Protein AF-A0A7S1RGR3-F1 (afdb_monomer)

Structure (mmCIF, N/CA/C/O backbone):
data_AF-A0A7S1RGR3-F1
#
_entry.id   AF-A0A7S1RGR3-F1
#
loop_
_atom_site.group_PDB
_atom_site.id
_atom_site.type_symbol
_atom_site.label_atom_id
_atom_site.label_alt_id
_atom_site.label_comp_id
_atom_site.label_asym_id
_atom_site.label_entity_id
_atom_site.label_seq_id
_atom_site.pdbx_PDB_ins_code
_atom_site.Cartn_x
_atom_site.Cartn_y
_atom_site.Cartn_z
_atom_site.occupancy
_atom_site.B_iso_or_equiv
_atom_site.auth_seq_id
_atom_site.auth_comp_id
_atom_site.auth_asym_id
_atom_site.auth_atom_id
_atom_site.pdbx_PDB_model_num
ATOM 1 N N . ARG A 1 1 ? 25.364 -1.953 -8.070 1.00 75.69 1 ARG A N 1
ATOM 2 C CA . ARG A 1 1 ? 24.003 -1.558 -7.643 1.00 75.69 1 ARG A CA 1
ATOM 3 C C . ARG A 1 1 ? 23.744 -0.202 -8.269 1.00 75.69 1 ARG A C 1
ATOM 5 O O . ARG A 1 1 ? 24.647 0.621 -8.167 1.00 75.69 1 ARG A O 1
ATOM 12 N N . GLY A 1 2 ? 22.621 -0.020 -8.962 1.00 86.88 2 GLY A N 1
ATOM 13 C CA . GLY A 1 2 ? 22.191 1.317 -9.376 1.00 86.88 2 GLY A CA 1
ATOM 14 C C . GLY A 1 2 ? 21.716 2.124 -8.169 1.00 86.88 2 GLY A C 1
ATOM 15 O O . GLY A 1 2 ? 21.500 1.557 -7.091 1.00 86.88 2 GLY A O 1
ATOM 16 N N . LYS A 1 3 ? 21.587 3.430 -8.355 1.00 91.12 3 LYS A N 1
ATOM 17 C CA . LYS A 1 3 ? 20.923 4.369 -7.451 1.00 91.12 3 LYS A CA 1
ATOM 18 C C . LYS A 1 3 ? 19.632 4.865 -8.100 1.00 91.12 3 LYS A C 1
ATOM 20 O O . LYS A 1 3 ? 19.479 4.791 -9.317 1.00 91.12 3 LYS A O 1
ATOM 25 N N . VAL A 1 4 ? 18.720 5.397 -7.291 1.00 87.94 4 VAL A N 1
ATOM 26 C CA . VAL A 1 4 ? 17.565 6.131 -7.822 1.00 87.94 4 VAL A CA 1
ATOM 27 C C . VAL A 1 4 ? 18.079 7.340 -8.614 1.00 87.94 4 VAL A C 1
ATOM 29 O O . VAL A 1 4 ? 19.050 7.970 -8.196 1.00 87.94 4 VAL A O 1
ATOM 32 N N . GLY A 1 5 ? 17.493 7.590 -9.787 1.00 90.00 5 GLY A N 1
ATOM 33 C CA . GLY A 1 5 ? 17.980 8.574 -10.763 1.00 90.00 5 GLY A CA 1
ATOM 34 C C . GLY A 1 5 ? 18.955 8.036 -11.819 1.00 90.00 5 GLY A C 1
ATOM 35 O O . GLY A 1 5 ? 19.162 8.700 -12.832 1.00 90.00 5 GLY A O 1
ATOM 36 N N . ASP A 1 6 ? 19.526 6.832 -11.660 1.00 95.62 6 ASP A N 1
ATOM 37 C CA . ASP A 1 6 ? 20.473 6.280 -12.642 1.00 95.62 6 ASP A CA 1
ATOM 38 C C . ASP A 1 6 ? 19.788 5.861 -13.956 1.00 95.62 6 ASP A C 1
ATOM 40 O O . ASP A 1 6 ? 19.133 4.819 -14.056 1.00 95.62 6 ASP A O 1
ATOM 44 N N . ILE A 1 7 ? 20.052 6.612 -15.022 1.00 92.62 7 ILE A N 1
ATOM 45 C CA . ILE A 1 7 ? 19.642 6.278 -16.385 1.00 92.62 7 ILE A CA 1
ATOM 46 C C . ILE A 1 7 ? 20.611 5.241 -16.953 1.00 92.62 7 ILE A C 1
ATOM 48 O O . ILE A 1 7 ? 21.788 5.514 -17.217 1.00 92.62 7 ILE A O 1
ATOM 52 N N . CYS A 1 8 ? 20.094 4.038 -17.191 1.00 96.25 8 CYS A N 1
ATOM 53 C CA . CYS A 1 8 ? 20.831 2.928 -17.782 1.00 96.25 8 CYS A CA 1
ATOM 54 C C . CYS A 1 8 ? 20.373 2.654 -19.218 1.00 96.25 8 CYS A C 1
ATOM 56 O O . CYS A 1 8 ? 19.183 2.588 -19.514 1.00 96.25 8 CYS A O 1
ATOM 58 N N . ARG A 1 9 ? 21.329 2.420 -20.119 1.00 96.44 9 ARG A N 1
ATOM 59 C CA . ARG A 1 9 ? 21.058 1.886 -21.456 1.00 96.44 9 ARG A CA 1
ATOM 60 C C . ARG A 1 9 ? 21.059 0.368 -21.376 1.00 96.44 9 ARG A C 1
ATOM 62 O O . ARG A 1 9 ? 22.088 -0.217 -21.043 1.00 96.44 9 ARG A O 1
ATOM 69 N N . ILE A 1 10 ? 19.940 -0.251 -21.736 1.00 96.69 10 ILE A N 1
ATOM 70 C CA . ILE A 1 10 ? 19.829 -1.700 -21.916 1.00 96.69 10 ILE A CA 1
ATOM 71 C C . ILE A 1 10 ? 20.078 -2.019 -23.395 1.00 96.69 10 ILE A C 1
ATOM 73 O O . ILE A 1 10 ? 19.529 -1.369 -24.286 1.00 96.69 10 ILE A O 1
ATOM 77 N N . GLU A 1 11 ? 20.934 -2.999 -23.669 1.00 97.44 11 GLU A N 1
ATOM 78 C CA . GLU A 1 11 ? 21.256 -3.470 -25.014 1.00 97.44 11 GLU A CA 1
ATOM 79 C C . GLU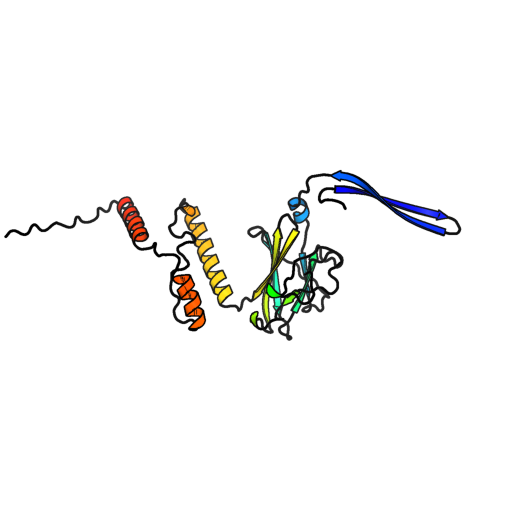 A 1 11 ? 20.926 -4.961 -25.140 1.00 97.44 11 GLU A C 1
ATOM 81 O O . GLU A 1 11 ? 21.611 -5.823 -24.585 1.00 97.44 11 GLU A O 1
ATOM 86 N N . PHE A 1 12 ? 19.884 -5.271 -25.910 1.00 97.31 12 PHE A N 1
ATOM 87 C CA . PHE A 1 12 ? 19.529 -6.640 -26.268 1.00 97.31 12 PHE A CA 1
ATOM 88 C C . PHE A 1 12 ? 20.283 -7.058 -27.532 1.00 97.31 12 PHE A C 1
ATOM 90 O O . PHE A 1 12 ? 20.156 -6.428 -28.583 1.00 97.31 12 PHE A O 1
ATOM 97 N N . ARG A 1 13 ? 21.050 -8.147 -27.451 1.00 97.25 13 ARG A N 1
ATOM 98 C CA . ARG A 1 13 ? 21.785 -8.734 -28.577 1.00 97.25 13 ARG A CA 1
ATOM 99 C C . ARG A 1 13 ? 21.216 -10.112 -28.899 1.00 97.25 13 ARG A C 1
ATOM 101 O O . ARG A 1 13 ? 21.091 -10.969 -28.026 1.00 97.25 13 ARG A O 1
ATOM 108 N N . ARG A 1 14 ? 20.914 -10.349 -30.175 1.00 97.56 14 ARG A N 1
ATOM 109 C CA . ARG A 1 14 ? 20.501 -11.655 -30.707 1.00 97.56 14 ARG A CA 1
ATOM 110 C C . ARG A 1 14 ? 21.441 -12.041 -31.842 1.00 97.56 14 ARG A C 1
ATOM 112 O O . ARG A 1 14 ? 21.597 -11.279 -32.793 1.00 97.56 14 ARG A O 1
ATOM 119 N N . LYS A 1 15 ? 22.051 -13.220 -31.755 1.00 96.31 15 LYS A N 1
ATOM 120 C CA . LYS A 1 15 ? 22.880 -13.808 -32.811 1.00 96.31 15 LYS A CA 1
ATOM 121 C C . LYS A 1 15 ? 22.260 -15.138 -33.221 1.00 96.31 15 LYS A C 1
ATOM 123 O O . LYS A 1 15 ? 22.171 -16.051 -32.408 1.00 96.31 15 LYS A O 1
ATOM 128 N N . VAL A 1 16 ? 21.832 -15.227 -34.474 1.00 96.69 16 VAL A N 1
ATOM 129 C CA . VAL A 1 16 ? 21.257 -16.442 -35.065 1.00 96.69 16 VAL A CA 1
ATOM 130 C C . VAL A 1 16 ? 22.294 -17.051 -36.008 1.00 96.69 16 VAL A C 1
ATOM 132 O O . VAL A 1 16 ? 22.878 -16.336 -36.823 1.00 96.69 16 VAL A O 1
ATOM 135 N N . SER A 1 17 ? 22.539 -18.352 -35.890 1.00 95.56 17 SER A N 1
ATOM 136 C CA . SER A 1 17 ? 23.275 -19.166 -36.862 1.00 95.56 17 SER A CA 1
ATOM 137 C C . SER A 1 17 ? 22.389 -20.323 -37.340 1.00 95.56 17 SER A C 1
ATOM 139 O O . SER A 1 17 ? 21.277 -20.501 -36.851 1.00 95.56 17 SER A O 1
ATOM 141 N N . ALA A 1 18 ? 22.872 -21.121 -38.297 1.00 94.38 18 ALA A N 1
ATOM 142 C CA . ALA A 1 18 ? 22.136 -22.287 -38.795 1.00 94.38 18 ALA A CA 1
ATOM 143 C C . ALA A 1 18 ? 21.927 -23.392 -37.735 1.00 94.38 18 ALA A C 1
ATOM 145 O O . ALA A 1 18 ? 21.036 -24.219 -37.890 1.00 94.38 18 ALA A O 1
ATOM 146 N N . GLU A 1 19 ? 22.737 -23.400 -36.672 1.00 94.94 19 GLU A N 1
ATOM 147 C CA . GLU A 1 19 ? 22.777 -24.465 -35.655 1.00 94.94 19 GLU A CA 1
ATOM 148 C C . GLU A 1 19 ? 22.418 -23.970 -34.244 1.00 94.94 19 GLU A C 1
ATOM 150 O O . GLU A 1 19 ? 22.246 -24.775 -33.331 1.00 94.94 19 GLU A O 1
ATOM 155 N N . SER A 1 20 ? 22.345 -22.652 -34.020 1.00 94.12 20 SER A N 1
ATOM 156 C CA . SER A 1 20 ? 22.169 -22.090 -32.680 1.00 94.12 20 SER A CA 1
ATO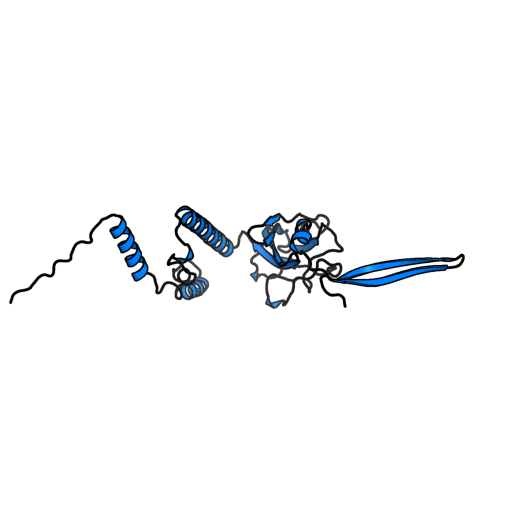M 157 C C . SER A 1 20 ? 21.569 -20.685 -32.695 1.00 94.12 20 SER A C 1
ATOM 159 O O . SER A 1 20 ? 21.832 -19.872 -33.583 1.00 94.12 20 SER A O 1
ATOM 161 N N . GLU A 1 21 ? 20.813 -20.369 -31.647 1.00 96.31 21 GLU A N 1
ATOM 162 C CA . GLU A 1 21 ? 20.387 -19.012 -31.336 1.00 96.31 21 GLU A CA 1
ATOM 163 C C . GLU A 1 21 ? 20.962 -18.587 -29.981 1.00 96.31 21 GLU A C 1
ATOM 165 O O . GLU A 1 21 ? 20.681 -19.196 -28.952 1.00 96.31 21 GLU A O 1
ATOM 170 N N . MET A 1 22 ? 21.730 -17.498 -29.977 1.00 93.94 22 MET A N 1
ATOM 171 C CA . MET A 1 22 ? 22.233 -16.860 -28.765 1.00 93.94 22 MET A CA 1
ATOM 172 C C . MET A 1 22 ? 21.488 -15.546 -28.526 1.00 93.94 22 MET A C 1
ATOM 174 O O . MET A 1 22 ? 21.452 -14.672 -29.397 1.00 93.94 22 MET A O 1
ATOM 178 N N . ARG A 1 23 ? 20.940 -15.382 -27.322 1.00 97.31 23 ARG A N 1
ATOM 179 C CA . ARG A 1 23 ? 20.405 -14.113 -26.811 1.00 97.31 23 ARG A CA 1
ATOM 180 C C . ARG A 1 23 ? 21.272 -13.664 -25.642 1.00 97.31 23 ARG A C 1
ATOM 182 O O . ARG A 1 23 ? 21.617 -14.480 -24.793 1.00 97.31 23 ARG A O 1
ATOM 189 N N . SER A 1 24 ? 21.614 -12.386 -25.588 1.00 96.38 24 SER A N 1
ATOM 190 C CA . SER A 1 24 ? 22.243 -11.778 -24.419 1.00 96.38 24 SER A CA 1
ATOM 191 C C . SER A 1 24 ? 21.698 -10.376 -24.181 1.00 96.38 24 SER A C 1
ATOM 193 O O . SER A 1 24 ? 21.229 -9.699 -25.095 1.00 96.38 24 SER A O 1
ATOM 195 N N . MET A 1 25 ? 21.745 -9.956 -22.923 1.00 97.19 25 MET A N 1
ATOM 196 C CA . MET A 1 25 ? 21.370 -8.624 -22.477 1.00 97.19 25 MET A CA 1
ATOM 197 C C . MET A 1 25 ? 22.595 -8.008 -21.807 1.00 97.19 25 MET A C 1
ATOM 199 O O . MET A 1 25 ? 23.227 -8.644 -20.965 1.00 97.19 25 MET A O 1
ATOM 203 N N . GLY A 1 26 ? 22.949 -6.798 -22.219 1.00 95.38 26 GLY A N 1
ATOM 204 C CA . GLY A 1 26 ? 23.938 -5.963 -21.552 1.00 95.38 26 GLY A CA 1
ATOM 205 C C . GLY A 1 26 ? 23.283 -4.694 -21.025 1.00 95.38 26 GLY A C 1
ATOM 206 O O . GLY A 1 26 ? 22.252 -4.260 -21.536 1.00 95.38 26 GLY A O 1
ATOM 207 N N . TRP A 1 27 ? 23.901 -4.077 -20.027 1.00 96.56 27 TRP A N 1
ATOM 208 C CA . TRP A 1 27 ? 23.505 -2.768 -19.521 1.00 96.56 27 TRP A CA 1
ATOM 209 C C . TRP A 1 27 ? 24.737 -1.896 -19.296 1.00 96.56 27 TRP A C 1
ATOM 211 O O . TRP A 1 27 ? 25.800 -2.380 -18.901 1.00 96.56 27 TRP A O 1
ATOM 221 N N . SER A 1 28 ? 24.590 -0.598 -19.534 1.00 96.88 28 SER A N 1
ATOM 222 C CA . SER A 1 28 ? 25.614 0.407 -19.252 1.00 96.88 28 SER A CA 1
ATOM 223 C C . SER A 1 28 ? 24.977 1.643 -18.631 1.00 96.88 28 SER A C 1
ATOM 225 O O . SER A 1 28 ? 24.007 2.170 -19.179 1.00 96.88 28 SER A O 1
ATOM 227 N N . TYR A 1 29 ? 25.550 2.133 -17.533 1.00 96.88 29 TYR A N 1
ATOM 228 C CA . TYR A 1 29 ? 25.219 3.446 -16.980 1.00 96.88 29 TYR A CA 1
ATOM 229 C C . TYR A 1 29 ? 25.443 4.540 -18.036 1.00 96.88 29 TYR A C 1
ATOM 231 O O . TYR A 1 29 ? 26.452 4.513 -18.745 1.00 96.88 29 TYR A O 1
ATOM 239 N N . VAL A 1 30 ? 24.503 5.481 -18.144 1.00 97.94 30 VAL A N 1
ATOM 240 C CA . VAL A 1 30 ? 24.583 6.628 -19.062 1.00 97.94 30 VAL A CA 1
ATOM 241 C C . VAL A 1 30 ? 24.836 7.910 -18.278 1.00 97.94 30 VAL A C 1
ATOM 243 O O . VAL A 1 30 ? 25.805 8.614 -18.556 1.00 97.94 30 VAL A O 1
ATOM 246 N N . ARG A 1 31 ? 23.960 8.213 -17.316 1.00 97.31 31 ARG A N 1
ATOM 247 C CA . ARG A 1 31 ? 24.008 9.388 -16.434 1.00 97.31 31 ARG A CA 1
ATOM 248 C C . ARG A 1 31 ? 23.059 9.186 -15.248 1.00 97.31 31 ARG A C 1
ATOM 250 O O . ARG A 1 31 ? 22.365 8.177 -15.201 1.00 97.31 31 ARG A O 1
ATOM 257 N N . SER A 1 32 ? 23.019 10.147 -14.334 1.00 97.19 32 SER A N 1
ATOM 258 C CA . SER A 1 32 ? 22.065 10.197 -13.226 1.00 97.19 32 SER A CA 1
ATOM 259 C C . SER A 1 32 ? 21.322 11.536 -13.295 1.00 97.19 32 SER A C 1
ATOM 261 O O . SER A 1 32 ? 21.948 12.546 -13.629 1.00 97.19 32 SER A O 1
ATOM 263 N N . GLU A 1 33 ? 20.016 11.537 -13.048 1.00 96.38 33 GLU A N 1
ATOM 264 C CA . GLU A 1 33 ? 19.145 12.722 -13.037 1.00 96.38 33 GLU A CA 1
ATOM 265 C C . GLU A 1 33 ? 18.330 12.766 -11.737 1.00 96.38 33 GLU A C 1
ATOM 267 O O . GLU A 1 33 ? 18.097 11.731 -11.112 1.00 96.38 33 GLU A O 1
ATOM 272 N N . GLU A 1 34 ? 17.903 13.960 -11.317 1.00 94.12 34 GLU A N 1
ATOM 273 C CA . GLU A 1 34 ? 16.926 14.078 -10.230 1.00 94.12 34 GLU A CA 1
ATOM 274 C C . GLU A 1 34 ? 15.582 13.509 -10.697 1.00 94.12 34 GLU A C 1
ATOM 276 O O . GLU A 1 34 ? 15.133 13.777 -11.813 1.00 94.12 34 GLU A O 1
ATOM 281 N N . VAL A 1 35 ? 14.962 12.685 -9.852 1.00 89.50 35 VAL A N 1
ATOM 282 C CA . VAL A 1 35 ? 13.695 12.025 -10.167 1.00 89.50 35 VAL A CA 1
ATOM 283 C C . VAL A 1 35 ? 12.552 12.895 -9.672 1.00 89.50 35 VAL A C 1
ATOM 285 O O . VAL A 1 35 ? 12.409 13.111 -8.470 1.00 89.50 35 VAL A O 1
ATOM 288 N N . ASP A 1 36 ? 11.712 13.350 -10.597 1.00 88.06 36 ASP A N 1
ATOM 289 C CA . ASP A 1 36 ? 10.411 13.916 -10.260 1.00 88.06 36 ASP A CA 1
ATOM 290 C C . ASP A 1 36 ? 9.446 12.782 -9.884 1.00 88.06 36 ASP A C 1
ATOM 292 O O . ASP A 1 36 ? 8.720 12.234 -10.715 1.00 88.06 36 ASP A O 1
ATOM 296 N N . PHE A 1 37 ? 9.486 12.383 -8.614 1.00 82.81 37 PHE A N 1
ATOM 297 C CA . PHE A 1 37 ? 8.604 11.342 -8.093 1.00 82.81 37 PHE A CA 1
ATOM 298 C C . PHE A 1 37 ? 7.126 11.750 -8.106 1.00 82.81 37 PHE A C 1
ATOM 300 O O . PHE A 1 37 ? 6.268 10.876 -8.208 1.00 82.81 37 PHE A O 1
ATOM 307 N N . ALA A 1 38 ? 6.823 13.051 -8.023 1.00 80.81 38 ALA A N 1
ATOM 308 C CA . ALA A 1 38 ? 5.452 13.544 -8.098 1.00 80.81 38 ALA A CA 1
ATOM 309 C C . ALA A 1 38 ? 4.909 13.370 -9.523 1.00 80.81 38 ALA A C 1
ATOM 311 O O . ALA A 1 38 ? 3.878 12.726 -9.706 1.00 80.81 38 ALA A O 1
ATOM 312 N N . GLY A 1 39 ? 5.663 13.812 -10.535 1.00 85.94 39 GLY A N 1
ATOM 313 C CA . GLY A 1 39 ? 5.326 13.601 -11.946 1.00 85.94 39 GLY A CA 1
ATOM 314 C C . GLY A 1 39 ? 5.282 12.124 -12.369 1.00 85.94 39 GLY A C 1
ATOM 315 O O . GLY A 1 39 ? 4.524 11.765 -13.267 1.00 85.94 39 GLY A O 1
ATOM 316 N N . LEU A 1 40 ? 6.040 11.235 -11.711 1.00 82.31 40 LEU A N 1
ATOM 317 C CA . LEU A 1 40 ? 5.868 9.783 -11.875 1.00 82.31 40 LEU A CA 1
ATOM 318 C C . LEU A 1 40 ? 4.549 9.285 -11.260 1.00 82.31 40 LEU A C 1
ATOM 320 O O . LEU A 1 40 ? 3.867 8.461 -11.869 1.00 82.31 40 LEU A O 1
ATOM 324 N N . ALA A 1 41 ? 4.180 9.786 -10.080 1.00 85.00 41 ALA A N 1
ATOM 325 C CA . ALA A 1 41 ? 2.971 9.381 -9.371 1.00 85.00 41 ALA A CA 1
ATOM 326 C C . ALA A 1 41 ? 1.667 9.881 -10.020 1.00 85.00 41 ALA A C 1
ATOM 328 O O . ALA A 1 41 ? 0.655 9.196 -9.891 1.00 85.00 41 ALA A O 1
ATOM 329 N N . GLU A 1 42 ? 1.678 10.991 -10.772 1.00 85.88 42 GLU A N 1
ATOM 330 C CA . GLU A 1 42 ? 0.501 11.503 -11.510 1.00 85.88 42 GLU A CA 1
ATOM 331 C C . GLU A 1 42 ? -0.122 10.476 -12.480 1.00 85.88 42 GLU A C 1
ATOM 333 O O . GLU A 1 42 ? -1.303 10.573 -12.816 1.00 85.88 42 GLU A O 1
ATOM 338 N N . GLY A 1 43 ? 0.655 9.489 -12.943 1.00 89.06 43 GLY A N 1
ATOM 339 C CA . GLY A 1 43 ? 0.189 8.409 -13.820 1.00 89.06 43 GLY A CA 1
ATOM 340 C C . GLY A 1 43 ? -0.085 7.073 -13.120 1.00 89.06 43 GLY A C 1
ATOM 341 O O . GLY A 1 43 ? -0.360 6.087 -13.807 1.00 89.06 43 GLY A O 1
ATOM 342 N N . HIS A 1 44 ? 0.045 6.994 -11.794 1.00 94.50 44 HIS A N 1
ATOM 343 C CA . HIS A 1 44 ? -0.134 5.752 -11.043 1.00 94.50 44 HIS A CA 1
ATOM 344 C C . HIS A 1 44 ? -1.598 5.543 -10.646 1.00 94.50 44 HIS A C 1
ATOM 346 O O . HIS A 1 44 ? -2.216 6.387 -10.008 1.00 94.50 44 HIS A O 1
ATOM 352 N N . ASN A 1 45 ? -2.137 4.375 -10.983 1.00 97.06 45 ASN A N 1
ATOM 353 C CA . ASN A 1 45 ? -3.422 3.897 -10.492 1.00 97.06 45 ASN A CA 1
ATOM 354 C C . ASN A 1 45 ? -3.182 2.728 -9.531 1.00 97.06 45 ASN A C 1
ATOM 356 O O . ASN A 1 45 ? -2.398 1.838 -9.855 1.00 97.06 45 ASN A O 1
ATOM 360 N N . TYR A 1 46 ? -3.840 2.694 -8.376 1.00 98.25 46 TYR A N 1
ATOM 361 C CA . TYR A 1 46 ? -3.733 1.566 -7.450 1.00 98.25 46 TYR A CA 1
ATOM 362 C C . TYR A 1 46 ? -5.087 0.888 -7.280 1.00 98.25 46 TYR A C 1
ATOM 364 O O . TYR A 1 46 ? -6.108 1.550 -7.125 1.00 98.25 46 TYR A O 1
ATOM 372 N N . SER A 1 47 ? -5.093 -0.443 -7.288 1.00 98.62 47 SER A N 1
ATOM 373 C CA . SER A 1 47 ? -6.311 -1.253 -7.156 1.00 98.62 47 SER A CA 1
ATOM 374 C C . SER A 1 47 ? -6.100 -2.406 -6.179 1.00 98.62 47 SER A C 1
ATOM 376 O O . SER A 1 47 ? -5.048 -3.043 -6.237 1.00 98.62 47 SER A O 1
ATOM 378 N N . LEU A 1 48 ? -7.072 -2.720 -5.320 1.00 98.50 48 LEU A N 1
ATOM 379 C CA . LEU A 1 48 ? -7.000 -3.903 -4.455 1.00 98.50 48 LEU A CA 1
ATOM 380 C C . LEU A 1 48 ? -7.472 -5.143 -5.207 1.00 98.50 48 LEU A C 1
ATOM 382 O O . LEU A 1 48 ? -8.529 -5.129 -5.833 1.00 98.50 48 LEU A O 1
ATOM 386 N N . ALA A 1 49 ? -6.737 -6.240 -5.055 1.00 98.50 49 ALA A N 1
ATOM 387 C CA . ALA A 1 49 ? -7.207 -7.580 -5.377 1.00 98.50 49 ALA A CA 1
ATOM 388 C C . ALA A 1 49 ? -7.222 -8.407 -4.087 1.00 98.50 49 ALA A C 1
ATOM 390 O O . ALA A 1 49 ? -6.211 -8.468 -3.383 1.00 98.50 49 ALA A O 1
ATOM 391 N N . GLY A 1 50 ? -8.351 -9.044 -3.775 1.00 98.38 50 GLY A N 1
ATOM 392 C CA . GLY A 1 50 ? -8.534 -9.739 -2.502 1.00 98.38 50 GLY A CA 1
ATOM 393 C C . GLY A 1 50 ? -9.492 -10.922 -2.550 1.00 98.38 50 GLY A C 1
ATOM 394 O O . GLY A 1 50 ? -10.140 -11.200 -3.565 1.00 98.38 50 GLY A O 1
ATOM 395 N N . THR A 1 51 ? -9.591 -11.628 -1.426 1.00 98.50 51 THR A N 1
ATOM 396 C CA . THR A 1 51 ? -10.420 -12.833 -1.280 1.00 98.50 51 THR A CA 1
ATOM 397 C C . THR A 1 51 ? -11.914 -12.591 -1.525 1.00 98.50 51 THR A C 1
ATOM 399 O O . THR A 1 51 ? -12.579 -13.500 -2.019 1.00 98.50 51 THR A O 1
ATOM 402 N N . TRP A 1 52 ? -12.433 -11.372 -1.327 1.00 97.50 52 TRP A N 1
ATOM 403 C CA . TRP A 1 52 ? -13.837 -11.026 -1.604 1.00 97.50 52 TRP A CA 1
ATOM 404 C C . TRP A 1 52 ? -14.228 -11.142 -3.088 1.00 97.50 52 TRP A C 1
ATOM 406 O O . TRP A 1 52 ? -15.414 -11.295 -3.390 1.00 97.50 52 TRP A O 1
ATOM 416 N N . THR A 1 53 ? -13.260 -11.124 -4.017 1.00 97.00 53 THR A N 1
ATOM 417 C CA . THR A 1 53 ? -13.470 -11.387 -5.457 1.00 97.00 53 THR A CA 1
ATOM 418 C C . THR A 1 53 ? -12.843 -12.706 -5.933 1.00 97.00 53 THR A C 1
ATOM 420 O O . THR A 1 53 ? -12.724 -12.932 -7.140 1.00 97.00 53 THR A O 1
ATOM 423 N N . ASP A 1 54 ? -12.407 -13.579 -5.016 1.00 97.38 54 ASP A N 1
ATOM 424 C CA . ASP A 1 54 ? -11.478 -14.692 -5.282 1.00 97.38 54 ASP A CA 1
ATOM 425 C C . ASP A 1 54 ? -10.199 -14.243 -6.037 1.00 97.38 54 ASP A C 1
ATOM 427 O O . ASP A 1 54 ? -9.669 -14.998 -6.858 1.00 97.38 54 ASP A O 1
ATOM 431 N N . PHE A 1 55 ? -9.739 -12.999 -5.839 1.00 97.62 55 PHE A N 1
ATOM 432 C CA . PHE A 1 55 ? -8.679 -12.336 -6.619 1.00 97.62 55 PHE A CA 1
ATOM 433 C C . PHE A 1 55 ? -8.936 -12.257 -8.147 1.00 97.62 55 PHE A C 1
ATOM 435 O O . PHE A 1 55 ? -8.010 -12.037 -8.929 1.00 97.62 55 PHE A O 1
ATOM 442 N N . LYS A 1 56 ? -10.183 -12.430 -8.612 1.00 97.25 56 LYS A N 1
ATOM 443 C CA . LYS A 1 56 ? -10.541 -12.405 -10.052 1.00 97.25 56 LYS A CA 1
ATOM 444 C C . LYS A 1 56 ? -10.827 -11.004 -10.586 1.00 97.25 56 LYS A C 1
ATOM 446 O O . LYS A 1 56 ? -10.866 -10.814 -11.801 1.00 97.25 56 LYS A O 1
ATOM 451 N N . GLN A 1 57 ? -11.097 -10.056 -9.696 1.00 97.25 57 GLN A N 1
ATOM 452 C CA . GLN A 1 57 ? -11.397 -8.662 -10.011 1.00 97.25 57 GLN A CA 1
ATOM 453 C C . GLN A 1 57 ? -10.575 -7.764 -9.091 1.00 97.25 57 GLN A C 1
ATOM 455 O O . GLN A 1 57 ? -10.286 -8.145 -7.955 1.00 97.25 57 GLN A O 1
ATOM 460 N N . CYS A 1 58 ? -10.190 -6.603 -9.615 1.00 97.69 58 CYS A N 1
ATOM 461 C CA . CYS A 1 58 ? -9.429 -5.595 -8.892 1.00 97.69 58 CYS A CA 1
ATOM 462 C C . CYS A 1 58 ? -10.296 -4.342 -8.778 1.00 97.69 58 CYS A C 1
ATOM 464 O O . CYS A 1 58 ? -10.825 -3.883 -9.792 1.00 97.69 58 CYS A O 1
ATOM 466 N N . ASP A 1 59 ? -10.431 -3.810 -7.570 1.00 98.25 59 ASP A N 1
ATOM 467 C CA . ASP A 1 59 ? -11.243 -2.633 -7.269 1.00 98.25 59 ASP A CA 1
ATOM 468 C C . ASP A 1 59 ? -10.325 -1.404 -7.148 1.00 98.25 59 ASP A C 1
ATOM 470 O O . ASP A 1 59 ? -9.352 -1.420 -6.393 1.00 98.25 59 ASP A O 1
ATOM 474 N N . GLU A 1 60 ? -10.592 -0.355 -7.926 1.00 98.38 60 GLU A N 1
ATOM 475 C CA . GLU A 1 60 ? -9.773 0.865 -7.998 1.00 98.38 60 GLU A CA 1
ATOM 476 C C . GLU A 1 60 ? -9.849 1.690 -6.701 1.00 98.38 60 GLU A C 1
ATOM 478 O O . GLU A 1 60 ? -10.936 1.983 -6.200 1.00 98.38 60 GLU A O 1
ATOM 483 N N . MET A 1 61 ? -8.694 2.086 -6.160 1.00 98.38 61 MET A N 1
ATOM 484 C CA . MET A 1 61 ? -8.601 2.977 -5.003 1.00 98.38 61 MET A CA 1
ATOM 485 C C . MET A 1 61 ? -8.733 4.440 -5.427 1.00 98.38 61 MET A C 1
ATOM 487 O O . MET A 1 61 ? -8.128 4.876 -6.405 1.00 98.38 61 MET A O 1
ATOM 491 N N . LEU A 1 62 ? -9.436 5.234 -4.623 1.00 97.19 62 LEU A N 1
ATOM 492 C CA . LEU A 1 62 ? -9.542 6.678 -4.817 1.00 97.19 62 LEU A CA 1
ATOM 493 C C . LEU A 1 62 ? -8.371 7.396 -4.139 1.00 97.19 62 LEU A C 1
ATOM 495 O O . LEU A 1 62 ? -8.063 7.115 -2.981 1.00 97.19 62 LEU A O 1
ATOM 499 N N . TYR A 1 63 ? -7.745 8.334 -4.846 1.00 96.00 63 TYR A N 1
ATOM 500 C CA . TYR A 1 63 ? -6.682 9.184 -4.309 1.00 96.00 63 TYR A CA 1
ATOM 501 C C . TYR A 1 63 ? -7.251 10.413 -3.577 1.00 96.00 63 TYR A C 1
ATOM 503 O O . TYR A 1 63 ? -8.184 11.059 -4.056 1.00 96.00 63 TYR A O 1
ATOM 511 N N . ASP A 1 64 ? -6.684 10.726 -2.414 1.00 93.44 64 ASP A N 1
ATOM 512 C CA . ASP A 1 64 ? -7.019 11.850 -1.534 1.00 93.44 64 ASP A CA 1
ATOM 513 C C . ASP A 1 64 ? -5.850 12.853 -1.549 1.00 93.44 64 ASP A C 1
ATOM 515 O O . ASP A 1 64 ? -4.887 12.713 -0.793 1.00 93.44 64 ASP A O 1
ATOM 519 N N . GLU A 1 65 ? -5.928 13.855 -2.437 1.00 90.56 65 GLU A N 1
ATOM 520 C CA . GLU A 1 65 ? -4.894 14.892 -2.621 1.00 90.56 65 GLU A CA 1
ATOM 521 C C . GLU A 1 65 ? -4.608 15.708 -1.346 1.00 90.56 65 GLU A C 1
ATOM 523 O O . GLU A 1 65 ? -3.503 16.226 -1.191 1.00 90.56 65 GLU A O 1
ATOM 528 N N . GLU A 1 66 ? -5.575 15.843 -0.424 1.00 89.69 66 GLU A N 1
ATOM 529 C CA . GLU A 1 66 ? -5.375 16.600 0.824 1.00 89.69 66 GLU A CA 1
ATOM 530 C C . GLU A 1 66 ? -4.489 15.844 1.828 1.00 89.69 66 GLU A C 1
ATOM 532 O O . GLU A 1 66 ? -3.871 16.470 2.693 1.00 89.69 66 GLU A O 1
ATOM 537 N N . GLU A 1 67 ? -4.456 14.510 1.753 1.00 89.88 67 GLU A N 1
ATOM 538 C CA . GLU A 1 67 ? -3.847 13.636 2.767 1.00 89.88 67 GLU A CA 1
ATOM 539 C C . GLU A 1 67 ? -2.802 12.655 2.188 1.00 89.88 67 GLU A C 1
ATOM 541 O O . GLU A 1 67 ? -2.374 11.748 2.903 1.00 89.88 67 GLU A O 1
ATOM 546 N N . ASP A 1 68 ? -2.396 12.842 0.923 1.00 91.50 68 ASP A N 1
ATOM 547 C CA . ASP A 1 68 ? -1.361 12.085 0.183 1.00 91.50 68 ASP A CA 1
ATOM 548 C C . ASP A 1 68 ? -1.509 10.555 0.322 1.00 91.50 68 ASP A C 1
ATOM 550 O O . ASP A 1 68 ? -0.603 9.824 0.740 1.00 91.50 68 ASP A O 1
ATOM 554 N N . ARG A 1 69 ? -2.721 10.053 0.053 1.00 95.81 69 ARG A N 1
ATOM 555 C CA . ARG A 1 69 ? -3.059 8.636 0.253 1.00 95.81 69 ARG A CA 1
ATOM 556 C C . ARG A 1 69 ? -4.130 8.123 -0.696 1.00 95.81 69 ARG A C 1
ATOM 558 O O . ARG A 1 69 ? -4.999 8.862 -1.142 1.00 95.81 69 ARG A O 1
ATOM 565 N N . TYR A 1 70 ? -4.126 6.815 -0.906 1.00 97.56 70 TYR A N 1
ATOM 566 C CA . TYR A 1 70 ? -5.205 6.085 -1.564 1.00 97.56 70 TYR A CA 1
ATOM 567 C C . TYR A 1 70 ? -6.154 5.472 -0.529 1.00 97.56 70 TYR A C 1
ATOM 569 O O . TYR A 1 70 ? -5.714 5.074 0.554 1.00 97.56 70 TYR A O 1
ATOM 577 N N . ALA A 1 71 ? -7.440 5.355 -0.862 1.00 97.81 71 ALA A N 1
ATOM 578 C CA . ALA A 1 71 ? -8.453 4.708 -0.033 1.00 97.81 71 ALA A CA 1
ATOM 579 C C . ALA A 1 71 ? -9.440 3.858 -0.854 1.00 97.81 71 ALA A C 1
ATOM 581 O O . ALA A 1 71 ? -9.839 4.240 -1.955 1.00 97.81 71 ALA A O 1
ATOM 582 N N . LEU A 1 72 ? -9.882 2.731 -0.291 1.00 98.06 72 LEU A N 1
ATOM 583 C CA . LEU A 1 72 ? -10.994 1.927 -0.810 1.00 98.06 72 LEU A CA 1
ATOM 584 C C . LEU A 1 72 ? -11.817 1.350 0.348 1.00 98.06 72 LEU A C 1
ATOM 586 O O . LEU A 1 72 ? -11.256 0.816 1.302 1.00 98.06 72 LEU A O 1
ATOM 590 N N . GLU A 1 73 ? -13.145 1.420 0.255 1.00 97.69 73 GLU A N 1
ATOM 591 C CA . GLU A 1 73 ? -14.045 0.685 1.149 1.00 97.69 73 GLU A CA 1
ATOM 592 C C . GLU A 1 73 ? -14.329 -0.712 0.591 1.00 97.69 73 GLU A C 1
ATOM 594 O O . GLU A 1 73 ? -14.751 -0.857 -0.556 1.00 97.69 73 GLU A O 1
ATOM 599 N N . ILE A 1 74 ? -14.142 -1.733 1.425 1.00 97.81 74 ILE A N 1
ATOM 600 C CA . ILE A 1 74 ? -14.518 -3.117 1.136 1.00 97.81 74 ILE A CA 1
ATOM 601 C C . ILE A 1 74 ? -15.520 -3.629 2.174 1.00 97.81 74 ILE A C 1
ATOM 603 O O . ILE A 1 74 ? -15.630 -3.103 3.285 1.00 97.81 74 ILE A O 1
ATOM 607 N N . ARG A 1 75 ? -16.230 -4.706 1.827 1.00 97.19 75 ARG A N 1
ATOM 608 C CA . ARG A 1 75 ? -17.094 -5.438 2.757 1.00 97.19 75 ARG A CA 1
ATOM 609 C C . ARG A 1 75 ? -16.469 -6.778 3.114 1.00 97.19 75 ARG A C 1
ATOM 611 O O . ARG A 1 75 ? -16.236 -7.595 2.229 1.00 97.19 75 ARG A O 1
ATOM 618 N N . VAL A 1 76 ? -16.290 -7.023 4.406 1.00 97.81 76 VAL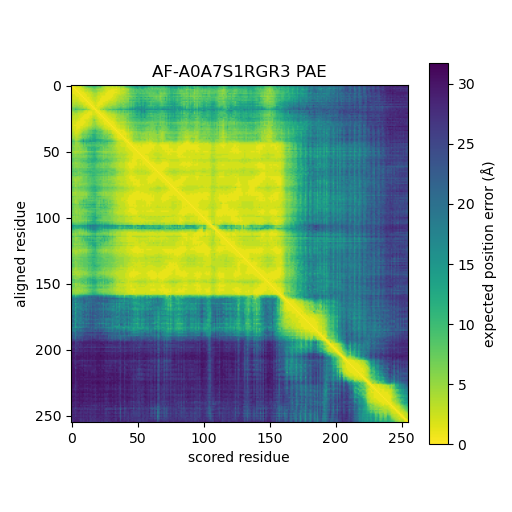 A N 1
ATOM 619 C CA . VAL A 1 76 ? -15.746 -8.282 4.924 1.00 97.81 76 VAL A CA 1
ATOM 620 C C . VAL A 1 76 ? -16.734 -9.424 4.678 1.00 97.81 76 VAL A C 1
ATOM 622 O O . VAL A 1 76 ? -17.926 -9.315 4.985 1.00 97.81 76 VAL A O 1
ATOM 625 N N . GLY A 1 77 ? -16.252 -10.527 4.113 1.00 97.44 77 GLY A N 1
ATOM 626 C CA . GLY A 1 77 ? -17.039 -11.701 3.769 1.00 97.44 77 GLY A CA 1
ATOM 627 C C . GLY A 1 77 ? -17.458 -12.556 4.966 1.00 97.44 77 GLY A C 1
ATOM 628 O O . GLY A 1 77 ? -17.298 -12.212 6.138 1.00 97.44 77 GLY A O 1
ATOM 629 N N . ARG A 1 78 ? -18.033 -13.726 4.660 1.00 97.00 78 ARG A N 1
ATOM 630 C CA . ARG A 1 78 ? -18.673 -14.613 5.656 1.00 97.00 78 ARG A CA 1
ATOM 631 C C . ARG A 1 78 ? -17.714 -15.249 6.661 1.00 97.00 78 ARG A C 1
ATOM 633 O O . ARG A 1 78 ? -18.160 -15.741 7.692 1.00 97.00 78 ARG A O 1
ATOM 640 N N . THR A 1 79 ? -16.429 -15.266 6.340 1.00 97.44 79 THR A N 1
ATOM 641 C CA . THR A 1 79 ? -15.320 -15.712 7.191 1.00 97.44 79 THR A CA 1
ATOM 642 C C . THR A 1 79 ? -15.035 -14.748 8.340 1.00 97.44 79 THR A C 1
ATOM 644 O O . THR A 1 79 ? -14.470 -15.174 9.341 1.00 97.44 79 THR A O 1
ATOM 647 N N . GLY A 1 80 ? -15.399 -13.465 8.205 1.00 96.88 80 GLY A N 1
ATOM 648 C CA . GLY A 1 80 ? -14.873 -12.399 9.063 1.00 96.88 80 GLY A CA 1
ATOM 649 C C . GLY A 1 80 ? -13.406 -12.051 8.774 1.00 96.88 80 GLY A C 1
ATOM 650 O O . GLY A 1 80 ? -12.814 -11.297 9.534 1.00 96.88 80 GLY A O 1
ATOM 651 N N . GLN A 1 81 ? -12.824 -12.608 7.705 1.00 98.00 81 GLN A N 1
ATOM 652 C CA . GLN A 1 81 ? -11.412 -12.464 7.347 1.00 98.00 81 GLN A CA 1
ATOM 653 C C . GLN A 1 81 ? -11.254 -12.273 5.844 1.00 98.00 81 GLN A C 1
ATOM 655 O O . GLN A 1 81 ? -11.838 -13.040 5.075 1.00 98.00 81 GLN A O 1
ATOM 660 N N . GLU A 1 82 ? -10.449 -11.291 5.444 1.00 98.50 82 GLU A N 1
ATOM 661 C CA . GLU A 1 82 ? -10.153 -10.991 4.040 1.00 98.50 82 GLU A CA 1
ATOM 662 C C . GLU A 1 82 ? -8.654 -10.750 3.840 1.00 98.50 82 GLU A C 1
ATOM 664 O O . GLU A 1 82 ? -8.063 -9.928 4.541 1.00 98.50 82 GLU A O 1
ATOM 669 N N . SER A 1 83 ? -8.051 -11.424 2.862 1.00 98.50 83 SER A N 1
ATOM 670 C CA . SER A 1 83 ? -6.645 -11.252 2.479 1.00 98.50 83 SER A CA 1
ATOM 671 C C . SER A 1 83 ? -6.535 -10.521 1.144 1.00 98.50 83 SER A C 1
ATOM 673 O O . SER A 1 83 ? -7.308 -10.803 0.225 1.00 98.50 83 SER A O 1
ATOM 675 N N . PHE A 1 84 ? -5.577 -9.600 1.007 1.00 98.69 84 PHE A N 1
ATOM 676 C CA . PHE A 1 84 ? -5.443 -8.765 -0.192 1.00 98.69 84 PHE A CA 1
ATOM 677 C C . PHE A 1 84 ? -4.007 -8.355 -0.536 1.00 98.69 84 PHE A C 1
ATOM 679 O O . PHE A 1 84 ? -3.086 -8.448 0.280 1.00 98.69 84 PHE A O 1
ATOM 686 N N . GLN A 1 85 ? -3.849 -7.870 -1.768 1.00 98.50 85 GLN A N 1
ATOM 687 C CA . GLN A 1 85 ? -2.688 -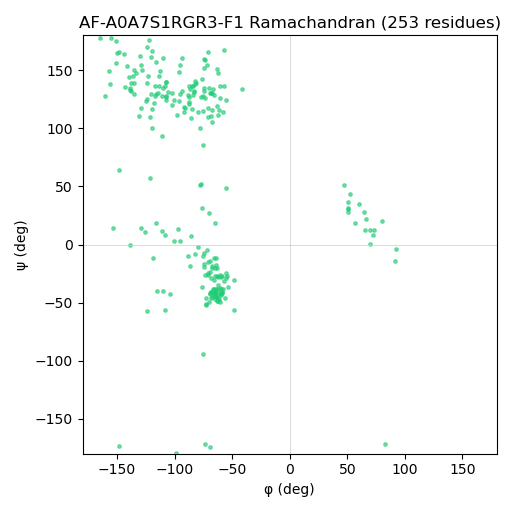7.125 -2.262 1.00 98.50 85 GLN A CA 1
ATOM 688 C C . GLN A 1 85 ? -3.162 -5.846 -2.956 1.00 98.50 85 GLN A C 1
ATOM 690 O O . GLN A 1 85 ? -4.326 -5.746 -3.354 1.00 98.50 85 GLN A O 1
ATOM 695 N N . ILE A 1 86 ? -2.259 -4.883 -3.133 1.00 98.69 86 ILE A N 1
ATOM 696 C CA . ILE A 1 86 ? -2.521 -3.659 -3.895 1.00 98.69 86 ILE A CA 1
ATOM 697 C C . ILE A 1 86 ? -1.684 -3.734 -5.172 1.00 98.69 86 ILE A C 1
ATOM 699 O O . ILE A 1 86 ? -0.485 -3.987 -5.122 1.00 98.69 86 ILE A O 1
ATOM 703 N N . LEU A 1 87 ? -2.309 -3.542 -6.326 1.00 98.56 87 LEU A N 1
ATOM 704 C CA . LEU A 1 87 ? -1.678 -3.649 -7.639 1.00 98.56 87 LEU A CA 1
ATOM 705 C C . LEU A 1 87 ? -1.501 -2.255 -8.242 1.00 98.56 87 LEU A C 1
ATOM 707 O O . LEU A 1 87 ? -2.488 -1.528 -8.385 1.00 98.56 87 LEU A O 1
ATOM 711 N N . LEU A 1 88 ? -0.281 -1.913 -8.654 1.00 97.94 88 LEU A N 1
ATOM 712 C CA . LEU A 1 88 ? -0.021 -0.741 -9.487 1.00 97.94 88 LEU A CA 1
ATOM 713 C C . LEU A 1 88 ? -0.506 -1.025 -10.916 1.00 97.94 88 LEU A C 1
ATOM 715 O O . LEU A 1 88 ? -0.124 -2.021 -11.535 1.00 97.94 88 LEU A O 1
ATOM 719 N N . ASN A 1 89 ? -1.358 -0.149 -11.443 1.00 97.19 89 ASN A N 1
ATOM 720 C CA . ASN A 1 89 ? -1.987 -0.225 -12.763 1.00 97.19 89 ASN A CA 1
ATOM 721 C C . ASN A 1 89 ? -2.656 -1.590 -13.034 1.00 97.19 89 ASN A C 1
ATOM 723 O O . ASN A 1 89 ? -2.582 -2.121 -14.145 1.00 97.19 89 ASN A O 1
ATOM 727 N N . SER A 1 90 ? -3.256 -2.180 -11.990 1.00 97.81 90 SER A N 1
ATOM 728 C CA . SER A 1 90 ? -3.867 -3.522 -11.985 1.00 97.81 90 SER A CA 1
ATOM 729 C C . SER A 1 90 ? -2.957 -4.640 -12.530 1.00 97.81 90 SER A C 1
ATOM 731 O O . SER A 1 90 ? -3.429 -5.622 -13.107 1.00 97.81 90 SER A O 1
ATOM 733 N N . ASN A 1 91 ? -1.637 -4.504 -12.352 1.00 97.75 91 ASN A N 1
ATOM 734 C CA . ASN A 1 91 ? -0.634 -5.452 -12.826 1.00 97.75 91 ASN A CA 1
ATOM 735 C C . ASN A 1 91 ? -0.111 -6.352 -11.692 1.00 97.75 91 ASN A C 1
ATOM 737 O O . ASN A 1 91 ? 0.534 -5.889 -10.756 1.00 97.75 91 ASN A O 1
ATOM 741 N N . TRP A 1 92 ? -0.293 -7.666 -11.838 1.00 96.94 92 TRP A N 1
ATOM 742 C CA . TRP A 1 92 ? 0.217 -8.691 -10.915 1.00 96.94 92 TRP A CA 1
ATOM 743 C C . TRP A 1 92 ? 1.749 -8.814 -10.851 1.00 96.94 92 TRP A C 1
ATOM 745 O O . TRP A 1 92 ? 2.260 -9.488 -9.965 1.00 96.94 92 TRP A O 1
ATOM 755 N N . LEU A 1 93 ? 2.483 -8.177 -11.769 1.00 97.31 93 LEU A N 1
ATOM 756 C CA . LEU A 1 93 ? 3.949 -8.050 -11.728 1.00 97.31 93 LEU A CA 1
ATOM 757 C C . LEU A 1 93 ? 4.408 -6.708 -11.122 1.00 97.31 93 LEU A C 1
ATOM 759 O O . LEU A 1 93 ? 5.543 -6.286 -11.328 1.00 97.31 93 LEU A O 1
ATOM 763 N N . SER A 1 94 ? 3.501 -5.975 -10.474 1.00 97.44 94 SER A N 1
ATOM 764 C CA . SER A 1 94 ? 3.769 -4.680 -9.845 1.00 97.44 94 SER A CA 1
ATOM 765 C C . SER A 1 94 ? 2.870 -4.525 -8.617 1.00 97.44 94 SER A C 1
ATOM 767 O O . SER A 1 94 ? 1.946 -3.715 -8.558 1.00 97.44 94 SER A O 1
ATOM 769 N N . THR A 1 95 ? 3.108 -5.403 -7.650 1.00 98.38 95 THR A N 1
ATOM 770 C CA . THR A 1 95 ? 2.339 -5.546 -6.414 1.00 98.38 95 THR A CA 1
ATOM 771 C C . THR A 1 95 ? 3.002 -4.763 -5.290 1.00 98.38 95 THR A C 1
ATOM 773 O O . THR A 1 95 ? 4.194 -4.921 -5.046 1.00 98.38 95 THR A O 1
ATOM 776 N N . VAL A 1 96 ? 2.238 -3.929 -4.591 1.00 98.50 96 VAL A N 1
ATOM 777 C CA . VAL A 1 96 ? 2.578 -3.486 -3.237 1.00 98.50 96 VAL A CA 1
ATOM 778 C C . VAL A 1 96 ? 2.097 -4.585 -2.293 1.00 98.50 96 VAL A C 1
ATOM 780 O O . VAL A 1 96 ? 0.957 -5.052 -2.410 1.00 98.50 96 VAL A O 1
ATOM 783 N N . HIS A 1 97 ? 2.951 -5.009 -1.370 1.00 98.44 97 HIS A N 1
ATOM 784 C CA . HIS A 1 97 ? 2.684 -6.134 -0.472 1.00 98.44 97 HIS A CA 1
ATOM 785 C C . HIS A 1 97 ? 3.407 -5.945 0.876 1.00 98.44 97 HIS A C 1
ATOM 787 O O . HIS A 1 97 ? 4.316 -5.120 0.983 1.00 98.44 97 HIS A O 1
ATOM 793 N N . PRO A 1 98 ? 3.049 -6.690 1.934 1.00 97.88 98 PRO A N 1
ATOM 794 C CA . PRO A 1 98 ? 3.876 -6.773 3.133 1.00 97.88 98 PRO A CA 1
ATOM 795 C C . PRO A 1 98 ? 5.128 -7.625 2.879 1.00 97.88 98 PRO A C 1
ATOM 797 O O . PRO A 1 98 ? 5.133 -8.478 1.997 1.00 97.88 98 PRO A O 1
ATOM 800 N N . ASN A 1 99 ? 6.177 -7.465 3.682 1.00 97.44 99 ASN A N 1
ATOM 801 C CA . ASN A 1 99 ? 7.372 -8.329 3.651 1.00 97.44 99 ASN A CA 1
ATOM 802 C C . ASN A 1 99 ? 7.142 -9.773 4.155 1.00 97.44 99 ASN A C 1
ATOM 804 O O . ASN A 1 99 ? 7.986 -10.646 3.947 1.00 97.44 99 ASN A O 1
ATOM 808 N N . LEU A 1 100 ? 6.014 -10.031 4.820 1.00 96.25 100 LEU A N 1
ATOM 809 C CA . LEU A 1 100 ? 5.626 -11.315 5.406 1.00 96.25 100 LEU A CA 1
ATOM 810 C C . LEU A 1 100 ? 4.164 -11.631 5.084 1.00 96.25 100 LEU A C 1
ATOM 812 O O . LEU A 1 100 ? 3.361 -10.717 4.917 1.00 96.25 100 LEU A O 1
ATOM 816 N N . ASN A 1 101 ? 3.815 -12.915 4.988 1.00 97.38 101 ASN A N 1
ATOM 817 C CA . ASN A 1 101 ? 2.431 -13.304 4.735 1.00 97.38 101 ASN A CA 1
ATOM 818 C C . ASN A 1 101 ? 1.542 -13.129 5.973 1.00 97.38 101 ASN A C 1
ATOM 820 O O . ASN A 1 101 ? 2.018 -13.274 7.097 1.00 97.38 101 ASN A O 1
ATOM 824 N N . ASP A 1 102 ? 0.251 -12.892 5.739 1.00 96.44 102 ASP A N 1
ATOM 825 C CA . ASP A 1 102 ? -0.785 -12.706 6.759 1.00 96.44 102 ASP A CA 1
ATOM 826 C C . ASP A 1 102 ? -0.514 -11.506 7.688 1.00 96.44 102 ASP A C 1
ATOM 828 O O . ASP A 1 102 ? -0.830 -11.531 8.876 1.00 96.44 102 ASP A O 1
ATOM 832 N N . ALA A 1 103 ? 0.069 -10.433 7.142 1.00 96.88 103 ALA A N 1
ATOM 833 C CA . ALA A 1 103 ? 0.384 -9.226 7.901 1.00 96.88 103 ALA A CA 1
ATOM 834 C C . ALA A 1 103 ? -0.887 -8.478 8.338 1.00 96.88 103 ALA A C 1
ATOM 836 O O . ALA A 1 103 ? -1.754 -8.172 7.513 1.00 96.88 103 ALA A O 1
ATOM 837 N N . THR A 1 104 ? -0.972 -8.130 9.623 1.00 95.88 104 THR A N 1
ATOM 838 C CA . THR A 1 104 ? -2.073 -7.329 10.189 1.00 95.88 104 THR A CA 1
ATOM 839 C C . THR A 1 104 ? -1.681 -5.854 10.325 1.00 95.88 104 THR A C 1
ATOM 841 O O . THR A 1 104 ? -0.556 -5.485 10.011 1.00 95.88 104 THR A O 1
ATOM 844 N N . ILE A 1 105 ? -2.562 -4.987 10.838 1.00 93.81 105 ILE A N 1
ATOM 845 C CA . ILE A 1 105 ? -2.189 -3.605 11.219 1.00 93.81 105 ILE A CA 1
ATOM 846 C C . ILE A 1 105 ? -1.374 -3.502 12.517 1.00 93.81 105 ILE A C 1
ATOM 848 O O . ILE A 1 105 ? -0.910 -2.410 12.858 1.00 93.81 105 ILE A O 1
ATOM 852 N N . PHE A 1 106 ? -1.196 -4.590 13.270 1.00 87.31 106 PHE A N 1
ATOM 853 C CA . PHE A 1 106 ? -0.489 -4.526 14.546 1.00 87.31 106 PHE A CA 1
ATOM 854 C C . PHE A 1 106 ? 1.029 -4.622 14.353 1.00 87.31 106 PHE A C 1
ATOM 856 O O . PHE A 1 106 ? 1.565 -5.509 13.690 1.00 87.31 106 PHE A O 1
ATOM 863 N N . GLY A 1 107 ? 1.742 -3.663 14.947 1.00 71.94 107 GLY A N 1
ATOM 864 C CA . GLY A 1 107 ? 3.188 -3.508 14.768 1.00 71.94 107 GLY A CA 1
ATOM 865 C C . GLY A 1 107 ? 4.050 -4.574 15.453 1.00 71.94 107 GLY A C 1
ATOM 866 O O . GLY A 1 107 ? 5.265 -4.557 15.273 1.00 71.94 107 GLY A O 1
ATOM 867 N N . ASP A 1 108 ? 3.465 -5.490 16.228 1.00 79.56 108 ASP A N 1
ATOM 868 C CA . ASP A 1 108 ? 4.172 -6.635 16.813 1.00 79.56 108 ASP A CA 1
ATOM 869 C C . ASP A 1 108 ? 4.489 -7.732 15.783 1.00 79.56 108 ASP A C 1
ATOM 871 O O . ASP A 1 108 ? 5.431 -8.492 16.001 1.00 79.56 108 ASP A O 1
ATOM 875 N N . ASP A 1 109 ? 3.802 -7.751 14.633 1.00 78.06 109 ASP A N 1
ATOM 876 C CA . ASP A 1 109 ? 4.167 -8.600 13.487 1.00 78.06 109 ASP A CA 1
ATOM 877 C C . ASP A 1 109 ? 5.501 -8.169 12.840 1.00 78.06 109 ASP A C 1
ATOM 879 O O . ASP A 1 109 ? 6.137 -8.955 12.141 1.00 78.06 109 ASP A O 1
ATOM 883 N N . GLY A 1 110 ? 5.951 -6.923 13.057 1.00 86.81 110 GLY A N 1
ATOM 884 C CA . GLY A 1 110 ? 7.207 -6.406 12.495 1.00 86.81 110 GLY A CA 1
ATOM 885 C C . GLY A 1 110 ? 7.213 -6.273 10.966 1.00 86.81 110 GLY A C 1
ATOM 886 O O . GLY A 1 110 ? 8.284 -6.270 10.353 1.00 86.81 110 GLY A O 1
ATOM 887 N N . HIS A 1 111 ? 6.033 -6.189 10.347 1.00 94.06 111 HIS A N 1
ATOM 888 C CA . HIS A 1 111 ? 5.899 -6.112 8.899 1.00 94.06 111 HIS A CA 1
ATOM 889 C C . HIS A 1 111 ? 6.338 -4.744 8.338 1.00 94.06 111 HIS A C 1
ATOM 891 O O . HIS A 1 111 ? 6.265 -3.713 9.011 1.00 94.06 111 HIS A O 1
ATOM 897 N N . SER A 1 112 ? 6.751 -4.721 7.072 1.00 96.06 112 SER A N 1
ATOM 898 C CA . SER A 1 112 ? 7.015 -3.500 6.297 1.00 96.06 112 SER A CA 1
ATOM 899 C C . SER A 1 112 ? 6.268 -3.534 4.969 1.00 96.06 112 SER A C 1
ATOM 901 O O . SER A 1 112 ? 6.041 -4.609 4.421 1.00 96.06 112 SER A O 1
ATOM 903 N N . THR A 1 113 ? 5.893 -2.362 4.449 1.00 97.38 113 THR A N 1
ATOM 904 C CA . THR A 1 113 ? 5.367 -2.227 3.080 1.00 97.38 113 THR A CA 1
ATOM 905 C C . THR A 1 113 ? 6.529 -2.339 2.088 1.00 97.38 113 THR A C 1
ATOM 907 O O . THR A 1 113 ? 7.543 -1.662 2.253 1.00 97.38 113 THR A O 1
ATOM 910 N N . GLU A 1 114 ? 6.393 -3.224 1.106 1.00 97.69 114 GLU A N 1
ATOM 911 C CA . GLU A 1 114 ? 7.339 -3.511 0.021 1.00 97.69 114 GLU A CA 1
ATOM 912 C C . GLU A 1 114 ? 6.638 -3.339 -1.344 1.00 97.69 114 GLU A C 1
ATOM 914 O O . GLU A 1 114 ? 5.414 -3.176 -1.409 1.00 97.69 114 GLU A O 1
ATOM 919 N N . GLY A 1 115 ? 7.409 -3.358 -2.434 1.00 96.44 115 GLY A N 1
ATOM 920 C CA . GLY A 1 115 ? 6.920 -3.084 -3.785 1.00 96.44 115 GLY A CA 1
ATOM 921 C C . GLY A 1 115 ? 6.816 -1.590 -4.144 1.00 96.44 115 GLY A C 1
ATOM 922 O O . GLY A 1 115 ? 7.293 -0.729 -3.399 1.00 96.44 115 GLY A O 1
ATOM 923 N N . PRO A 1 116 ? 6.207 -1.250 -5.299 1.00 97.06 116 PRO A N 1
ATOM 924 C CA . PRO A 1 116 ? 5.530 -2.159 -6.228 1.00 97.06 116 PRO A CA 1
ATOM 925 C C . PRO A 1 116 ? 6.496 -3.004 -7.086 1.00 97.06 116 PRO A C 1
ATOM 927 O O . PRO A 1 116 ? 7.195 -2.466 -7.945 1.00 97.06 116 PRO A O 1
ATOM 930 N N . ASP A 1 117 ? 6.497 -4.329 -6.903 1.00 97.12 117 ASP A N 1
ATOM 931 C CA . ASP A 1 117 ? 7.368 -5.282 -7.622 1.00 97.12 117 ASP A CA 1
ATOM 932 C C . ASP A 1 117 ? 6.707 -6.671 -7.832 1.00 97.12 117 ASP A C 1
ATOM 934 O O . ASP A 1 117 ? 5.502 -6.832 -7.604 1.00 97.12 117 ASP A O 1
ATOM 938 N N . ASP A 1 118 ? 7.452 -7.656 -8.353 1.00 97.44 118 ASP A N 1
ATOM 939 C CA . ASP A 1 118 ? 6.984 -9.023 -8.632 1.00 97.44 118 ASP A CA 1
ATOM 940 C C . ASP A 1 118 ? 7.283 -10.057 -7.520 1.00 97.44 118 ASP A C 1
ATOM 942 O O . ASP A 1 118 ? 6.889 -11.221 -7.650 1.00 97.44 118 ASP A O 1
ATOM 946 N N . ASP A 1 119 ? 7.875 -9.648 -6.389 1.00 97.88 119 ASP A N 1
ATOM 947 C CA . ASP A 1 119 ? 8.177 -10.506 -5.228 1.00 97.88 119 ASP A CA 1
ATOM 948 C C . ASP A 1 119 ? 6.990 -10.636 -4.242 1.00 97.88 119 ASP A C 1
ATOM 950 O O . ASP A 1 119 ? 7.118 -11.245 -3.172 1.00 97.88 119 ASP A O 1
ATOM 954 N N . GLY A 1 120 ? 5.810 -10.108 -4.586 1.00 97.12 120 GLY A N 1
ATOM 955 C CA . GLY A 1 120 ? 4.600 -10.176 -3.758 1.00 97.12 120 GLY A CA 1
ATOM 956 C C . GLY A 1 120 ? 3.880 -11.525 -3.736 1.00 97.12 120 GLY A C 1
ATOM 957 O O . GLY A 1 120 ? 2.960 -11.711 -2.941 1.00 97.12 120 GLY A O 1
ATOM 958 N N . ALA A 1 121 ? 4.248 -12.487 -4.584 1.00 97.50 121 ALA A N 1
ATOM 959 C CA . ALA A 1 121 ? 3.541 -13.766 -4.678 1.00 97.50 121 ALA A CA 1
ATOM 960 C C . ALA A 1 121 ? 3.510 -14.520 -3.328 1.00 97.50 121 ALA A C 1
ATOM 962 O O . ALA A 1 121 ? 4.537 -14.983 -2.832 1.00 97.50 121 ALA A O 1
ATOM 963 N N . GLY A 1 122 ? 2.315 -14.680 -2.746 1.00 97.44 122 GLY A N 1
ATOM 964 C CA . GLY A 1 122 ? 2.136 -15.328 -1.441 1.00 97.44 122 GLY A CA 1
ATOM 965 C C . GLY A 1 122 ? 2.437 -14.439 -0.227 1.00 97.44 122 GLY A C 1
ATOM 966 O O . GLY A 1 122 ? 2.699 -14.980 0.845 1.00 97.44 122 GLY A O 1
ATOM 967 N N . LYS A 1 123 ? 2.422 -13.108 -0.387 1.00 98.00 123 LYS A N 1
ATOM 968 C CA . LYS A 1 123 ? 2.538 -12.120 0.695 1.00 98.00 123 LYS A CA 1
ATOM 969 C C . LYS A 1 123 ? 1.283 -11.235 0.732 1.00 98.00 123 LYS A C 1
ATOM 971 O O . LYS A 1 123 ? 1.145 -10.312 -0.072 1.00 98.00 123 LYS A O 1
ATOM 976 N N . TYR A 1 124 ? 0.360 -11.514 1.648 1.00 98.38 124 TYR A N 1
ATOM 977 C CA . TYR A 1 124 ? -0.914 -10.796 1.778 1.00 98.38 124 TYR A CA 1
ATOM 978 C C . TYR A 1 124 ? -0.999 -10.002 3.082 1.00 98.38 124 TYR A C 1
ATOM 980 O O . TYR A 1 124 ? -0.540 -10.467 4.127 1.00 98.38 124 TYR A O 1
ATOM 988 N N . TRP A 1 125 ? -1.647 -8.836 3.036 1.00 98.50 125 TRP A N 1
ATOM 989 C CA . TRP A 1 125 ? -2.258 -8.272 4.242 1.00 98.50 125 TRP A CA 1
ATOM 990 C C . TRP A 1 125 ? -3.549 -9.029 4.532 1.00 98.50 125 TRP A C 1
ATOM 992 O O . TRP A 1 125 ? -4.274 -9.351 3.587 1.00 98.50 125 TRP A O 1
ATOM 1002 N N . THR A 1 126 ? -3.861 -9.270 5.805 1.00 98.12 126 THR A N 1
ATOM 1003 C CA . THR A 1 126 ? -5.088 -9.973 6.204 1.00 98.12 126 THR A CA 1
ATOM 1004 C C . THR A 1 126 ? -5.845 -9.192 7.275 1.00 98.12 126 THR A C 1
ATOM 1006 O O . THR A 1 126 ? -5.361 -8.989 8.386 1.00 98.12 126 THR A O 1
ATOM 1009 N N . ILE A 1 127 ? -7.061 -8.781 6.917 1.00 97.94 127 ILE A N 1
ATOM 1010 C CA . ILE A 1 127 ? -8.043 -8.088 7.757 1.00 97.94 127 ILE A CA 1
ATOM 1011 C C . ILE A 1 127 ? -8.787 -9.119 8.607 1.00 97.94 127 ILE A C 1
ATOM 1013 O O . ILE A 1 127 ? -9.168 -10.176 8.099 1.00 97.94 127 ILE A O 1
ATOM 1017 N N . GLY A 1 128 ? -9.032 -8.808 9.881 1.00 96.50 128 GLY A N 1
ATOM 1018 C CA . GLY A 1 128 ? -9.773 -9.673 10.807 1.00 96.50 128 GLY A CA 1
ATOM 1019 C C . GLY A 1 128 ? -8.996 -10.911 11.274 1.00 96.50 128 GLY A C 1
ATOM 1020 O O . GLY A 1 128 ? -9.581 -11.834 11.849 1.00 96.50 128 GLY A O 1
ATOM 1021 N N . LEU A 1 129 ? -7.680 -10.969 11.036 1.00 96.56 129 LEU A N 1
ATOM 1022 C CA . LEU A 1 129 ? -6.856 -12.101 11.469 1.00 96.56 129 LEU A CA 1
ATOM 1023 C C . LEU A 1 129 ? -6.768 -12.174 13.000 1.00 96.56 129 LEU A C 1
ATOM 1025 O O . LEU A 1 129 ? -6.795 -13.263 13.578 1.00 96.56 129 LEU A O 1
ATOM 1029 N N . ARG A 1 130 ? -6.682 -11.008 13.647 1.00 93.62 130 ARG A N 1
ATOM 1030 C CA . ARG A 1 130 ? -6.575 -10.855 15.101 1.00 93.62 130 ARG A CA 1
ATOM 1031 C C . ARG A 1 130 ? -7.926 -10.435 15.706 1.00 93.62 130 ARG A C 1
ATOM 1033 O O . ARG A 1 130 ? -8.510 -9.457 15.238 1.00 93.62 130 ARG A O 1
ATOM 1040 N N . PRO A 1 131 ? -8.428 -11.108 16.765 1.00 90.75 131 PRO A N 1
ATOM 1041 C CA . PRO A 1 131 ? -9.660 -10.710 17.459 1.00 90.75 131 PRO A CA 1
ATOM 1042 C C . PRO A 1 131 ? -9.659 -9.257 17.955 1.00 90.75 131 PRO A C 1
ATOM 1044 O O . PRO A 1 131 ? -10.715 -8.637 18.072 1.00 90.75 131 PRO A O 1
ATOM 1047 N N . GLU A 1 132 ? -8.475 -8.709 18.227 1.00 89.69 132 GLU A N 1
ATOM 1048 C CA . GLU A 1 132 ? -8.241 -7.334 18.663 1.00 89.69 132 GLU A CA 1
ATOM 1049 C C . GLU A 1 132 ? -8.633 -6.276 17.616 1.00 89.69 132 GLU A C 1
ATOM 1051 O O . GLU A 1 132 ? -8.823 -5.120 17.987 1.00 89.69 132 GLU A O 1
ATOM 1056 N N . GLU A 1 133 ? -8.792 -6.637 16.334 1.00 90.25 133 GLU A N 1
ATOM 1057 C CA . GLU A 1 133 ? -9.317 -5.720 15.304 1.00 90.25 133 GLU A CA 1
ATOM 1058 C C . GLU A 1 133 ? -10.802 -5.400 15.518 1.00 90.25 133 GLU A C 1
ATOM 1060 O O . GLU A 1 133 ? -11.286 -4.376 15.042 1.00 90.25 133 GLU A O 1
ATOM 1065 N N . GLY A 1 134 ? -11.542 -6.278 16.208 1.00 91.06 134 GLY A N 1
ATOM 1066 C CA . GLY A 1 134 ? -12.989 -6.142 16.397 1.00 91.06 134 GLY A CA 1
ATOM 1067 C C . GLY A 1 134 ? -13.813 -6.260 15.108 1.00 91.06 134 GLY A C 1
ATOM 1068 O O . GLY A 1 134 ? -14.997 -5.936 15.127 1.00 91.06 134 GLY A O 1
ATOM 1069 N N . ILE A 1 135 ? -13.202 -6.711 14.008 1.00 94.62 135 ILE A N 1
ATOM 1070 C CA . ILE A 1 135 ? -13.826 -6.815 12.685 1.00 94.62 135 ILE A CA 1
ATOM 1071 C C . ILE A 1 135 ? -14.627 -8.116 12.572 1.00 94.62 135 ILE A C 1
ATOM 1073 O O . ILE A 1 135 ? -14.137 -9.199 12.896 1.00 94.62 135 ILE A O 1
ATOM 1077 N N . ALA A 1 136 ? -15.863 -8.0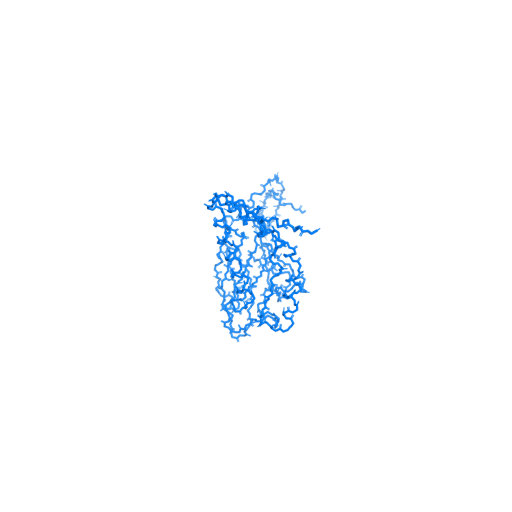04 12.092 1.00 94.44 136 ALA A N 1
ATOM 1078 C CA . ALA A 1 136 ? -16.798 -9.107 11.926 1.00 94.44 136 ALA A CA 1
ATOM 1079 C C . ALA A 1 136 ? -17.235 -9.315 10.463 1.00 94.44 136 ALA A C 1
ATOM 1081 O O . ALA A 1 136 ? -17.062 -8.475 9.580 1.00 94.44 136 ALA A O 1
ATOM 1082 N N . CYS A 1 137 ? -17.856 -10.471 10.205 1.00 96.12 137 CYS A N 1
ATOM 1083 C CA . CYS A 1 137 ? -18.510 -10.771 8.931 1.00 96.12 137 CYS A CA 1
ATOM 1084 C C . CYS A 1 137 ? -19.558 -9.700 8.581 1.00 96.12 137 CYS A C 1
ATOM 1086 O O . CYS A 1 137 ? -20.541 -9.523 9.304 1.00 96.12 137 CYS A O 1
ATOM 1088 N N . GLY A 1 138 ? -19.421 -9.092 7.403 1.00 95.38 138 GLY A N 1
ATOM 1089 C CA . GLY A 1 138 ? -20.340 -8.085 6.874 1.00 95.38 138 GLY A CA 1
ATOM 1090 C C . GLY A 1 138 ? -19.973 -6.639 7.205 1.00 95.38 138 GLY A C 1
ATOM 1091 O O . GLY A 1 138 ? -20.656 -5.744 6.700 1.00 95.38 138 GLY A O 1
ATOM 1092 N N . ASP A 1 139 ? -18.919 -6.409 7.993 1.00 95.19 139 ASP A N 1
ATOM 1093 C CA . ASP A 1 139 ? -18.420 -5.072 8.311 1.00 95.19 139 ASP A CA 1
ATOM 1094 C C . ASP A 1 139 ? -17.916 -4.336 7.064 1.00 95.19 139 ASP A C 1
ATOM 1096 O O . ASP A 1 139 ? -17.439 -4.946 6.102 1.00 95.19 139 ASP A O 1
ATOM 1100 N N . LEU A 1 140 ? -18.014 -3.005 7.105 1.00 96.12 140 LEU A N 1
ATOM 1101 C CA . LEU A 1 140 ? -17.400 -2.110 6.130 1.00 96.12 140 LEU A CA 1
ATOM 1102 C C . LEU A 1 140 ? -16.061 -1.628 6.682 1.00 96.12 140 LEU A C 1
ATOM 1104 O O . LEU A 1 140 ? -15.991 -1.069 7.782 1.00 96.12 140 LEU A O 1
ATOM 1108 N N . VAL A 1 141 ? -15.009 -1.875 5.911 1.00 96.75 141 VAL A N 1
ATOM 1109 C CA . VAL A 1 141 ? -13.623 -1.581 6.268 1.00 96.75 141 VAL A CA 1
ATOM 1110 C C . VAL A 1 141 ? -13.028 -0.716 5.169 1.00 96.75 141 VAL A C 1
ATOM 1112 O O . VAL A 1 141 ? -13.020 -1.104 4.003 1.00 96.75 141 VAL A O 1
ATOM 1115 N N . THR A 1 142 ? -12.515 0.457 5.534 1.00 97.50 142 THR A N 1
ATOM 1116 C CA . THR A 1 142 ? -11.753 1.301 4.610 1.00 97.50 142 THR A CA 1
ATOM 1117 C C . THR A 1 142 ? -10.279 0.938 4.715 1.00 97.50 142 THR A C 1
ATOM 1119 O O . THR A 1 142 ? -9.688 1.092 5.786 1.00 97.50 142 THR A O 1
ATOM 1122 N N . VAL A 1 143 ? -9.691 0.459 3.620 1.00 98.25 143 VAL A N 1
ATOM 1123 C CA . VAL A 1 143 ? -8.246 0.261 3.469 1.00 98.25 143 VAL A CA 1
ATOM 1124 C C . VAL A 1 143 ? -7.626 1.559 2.966 1.00 98.2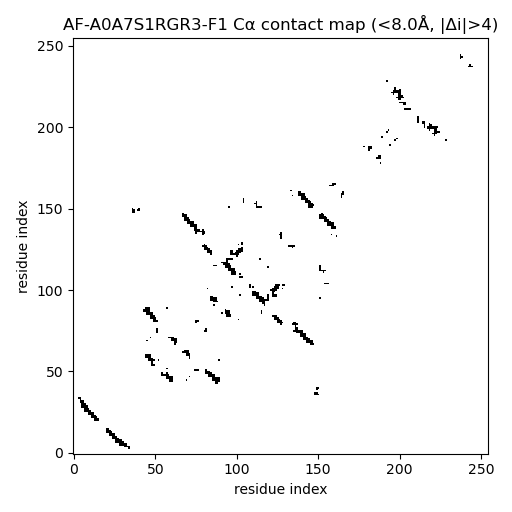5 143 VAL A C 1
ATOM 1126 O O . VAL A 1 143 ? -8.156 2.190 2.053 1.00 98.25 143 VAL A O 1
ATOM 1129 N N . TYR A 1 144 ? -6.496 1.937 3.552 1.00 97.94 144 TYR A N 1
ATOM 1130 C CA . TYR A 1 144 ? -5.720 3.129 3.236 1.00 97.94 144 TYR A CA 1
ATOM 1131 C C . TYR A 1 144 ? -4.287 2.756 2.858 1.00 97.94 144 TYR A C 1
ATOM 1133 O O . TYR A 1 144 ? -3.696 1.857 3.459 1.00 97.94 144 TYR A O 1
ATOM 1141 N N . MET A 1 145 ? -3.706 3.504 1.923 1.00 97.94 145 MET A N 1
ATOM 1142 C CA . MET A 1 145 ? -2.286 3.441 1.582 1.00 97.94 145 MET A CA 1
ATOM 1143 C C . MET A 1 145 ? -1.700 4.857 1.548 1.00 97.94 145 MET A C 1
ATOM 1145 O O . MET A 1 145 ? -2.042 5.643 0.671 1.00 97.94 145 MET A O 1
ATOM 1149 N N . GLU A 1 146 ? -0.835 5.183 2.511 1.00 96.31 146 GLU A N 1
ATOM 1150 C CA . GLU A 1 146 ? -0.077 6.445 2.565 1.00 96.31 146 GLU A CA 1
ATOM 1151 C C . GLU A 1 146 ? 1.037 6.413 1.530 1.00 96.31 146 GLU A C 1
ATOM 1153 O O . GLU A 1 146 ? 1.804 5.443 1.467 1.00 96.31 146 GLU A O 1
ATOM 1158 N N . MET A 1 147 ? 1.138 7.493 0.767 1.00 94.75 147 MET A N 1
ATOM 1159 C CA . MET A 1 147 ? 2.240 7.744 -0.142 1.00 94.75 147 MET A CA 1
ATOM 1160 C C . MET A 1 147 ? 3.311 8.588 0.559 1.00 94.75 147 MET A C 1
ATOM 1162 O O . MET A 1 147 ? 3.096 9.195 1.609 1.00 94.75 147 MET A O 1
ATOM 1166 N N . SER A 1 148 ? 4.521 8.568 0.016 1.00 92.12 148 SER A N 1
ATOM 1167 C CA . SER A 1 148 ? 5.596 9.485 0.382 1.00 92.12 148 SER A CA 1
ATOM 1168 C C . SER A 1 148 ? 6.610 9.483 -0.742 1.00 92.12 148 SER A C 1
ATOM 1170 O O . SER A 1 148 ? 7.067 8.416 -1.142 1.00 92.12 148 SER A O 1
ATOM 1172 N N . GLU A 1 149 ? 6.969 10.663 -1.249 1.00 88.62 149 GLU A N 1
ATOM 1173 C CA . GLU A 1 149 ? 7.897 10.784 -2.386 1.00 88.62 149 GLU A CA 1
ATOM 1174 C C . GLU A 1 149 ? 7.446 9.905 -3.577 1.00 88.62 149 GLU A C 1
ATOM 1176 O O . GLU A 1 149 ? 8.234 9.178 -4.171 1.00 88.62 149 GLU A O 1
ATOM 1181 N N . GLY A 1 150 ? 6.138 9.909 -3.879 1.00 88.12 150 GLY A N 1
ATOM 1182 C CA . GLY A 1 150 ? 5.527 9.139 -4.973 1.00 88.12 150 GLY A CA 1
ATOM 1183 C C . GLY A 1 150 ? 5.476 7.613 -4.786 1.00 88.12 150 GLY A C 1
ATOM 1184 O O . GLY A 1 150 ? 4.963 6.914 -5.664 1.00 88.12 150 GLY A O 1
ATOM 1185 N N . LEU A 1 151 ? 5.970 7.083 -3.661 1.00 92.38 151 LEU A N 1
ATOM 1186 C CA . LEU A 1 151 ? 6.049 5.648 -3.371 1.00 92.38 151 LEU A CA 1
ATOM 1187 C C . LEU A 1 151 ? 5.111 5.226 -2.224 1.00 92.38 151 LEU A C 1
ATOM 1189 O O . LEU A 1 151 ? 4.879 6.018 -1.307 1.00 92.38 151 LEU A O 1
ATOM 1193 N N . PRO A 1 152 ? 4.592 3.981 -2.226 1.00 96.12 152 PRO A N 1
ATOM 1194 C CA . PRO A 1 152 ? 3.848 3.428 -1.098 1.00 96.12 152 PRO A CA 1
ATOM 1195 C C . PRO A 1 152 ? 4.708 3.364 0.168 1.00 96.12 152 PRO A C 1
ATOM 1197 O O . PRO A 1 152 ? 5.789 2.775 0.172 1.00 96.12 152 PRO A O 1
ATOM 1200 N N . LYS A 1 153 ? 4.217 3.947 1.263 1.00 95.75 153 LYS A N 1
ATOM 1201 C CA . LYS A 1 153 ? 4.936 4.032 2.545 1.00 95.75 153 LYS A CA 1
ATOM 1202 C C . LYS A 1 153 ? 4.331 3.159 3.637 1.00 95.75 153 LYS A C 1
ATOM 1204 O O . LYS A 1 153 ? 5.069 2.583 4.436 1.00 95.75 153 LYS A O 1
ATOM 1209 N N . ARG A 1 154 ? 2.999 3.096 3.718 1.00 96.19 154 ARG A N 1
ATOM 1210 C CA . ARG A 1 154 ? 2.283 2.312 4.736 1.00 96.19 154 ARG A CA 1
ATOM 1211 C C . ARG A 1 154 ? 0.883 1.950 4.263 1.00 96.19 154 ARG A C 1
ATOM 1213 O O . ARG A 1 154 ? 0.167 2.821 3.782 1.00 96.19 154 ARG A O 1
ATOM 1220 N N . VAL A 1 155 ? 0.465 0.715 4.522 1.00 97.56 155 VAL A N 1
ATOM 1221 C CA . VAL A 1 155 ? -0.929 0.259 4.394 1.00 97.56 155 VAL A CA 1
ATOM 1222 C C . VAL A 1 155 ? -1.544 0.059 5.782 1.00 97.56 155 VAL A C 1
ATOM 1224 O O . VAL A 1 155 ? -0.866 -0.408 6.695 1.00 97.56 155 VAL A O 1
ATOM 1227 N N . TRP A 1 156 ? -2.807 0.448 5.965 1.00 96.56 156 TRP A N 1
ATOM 1228 C CA . TRP A 1 156 ? -3.608 0.145 7.162 1.00 96.56 156 TRP A CA 1
ATOM 1229 C C . TRP A 1 156 ? -5.104 0.175 6.836 1.00 96.56 156 TRP A C 1
ATOM 1231 O O . TRP A 1 156 ? -5.493 0.491 5.716 1.00 96.56 156 TRP A O 1
ATOM 1241 N N . TRP A 1 157 ? -5.962 -0.128 7.809 1.00 97.06 157 TRP A N 1
ATOM 1242 C CA . TRP A 1 157 ? -7.413 -0.065 7.642 1.00 97.06 157 TRP A CA 1
ATOM 1243 C C . TRP A 1 157 ? -8.141 0.415 8.900 1.00 97.06 157 TRP A C 1
ATOM 1245 O O . TRP A 1 157 ? -7.576 0.431 9.994 1.00 97.06 157 TRP A O 1
ATOM 1255 N N . THR A 1 158 ? -9.406 0.813 8.741 1.00 94.62 158 THR A N 1
ATOM 1256 C CA . THR A 1 158 ? -10.332 1.116 9.848 1.00 94.62 158 THR A CA 1
ATOM 1257 C C . THR A 1 158 ? -11.719 0.544 9.563 1.00 94.62 158 THR A C 1
ATOM 1259 O O . THR A 1 158 ? -12.210 0.700 8.444 1.00 94.62 158 THR A O 1
ATOM 1262 N N . SER A 1 159 ? -12.381 -0.038 10.566 1.00 92.56 159 SER A N 1
ATOM 1263 C CA . SER A 1 159 ? -13.807 -0.395 10.485 1.00 92.56 159 SER A CA 1
ATOM 1264 C C . SER A 1 159 ? -14.691 0.816 10.791 1.00 92.56 159 SER A C 1
ATOM 1266 O O . SER A 1 159 ? -14.433 1.562 11.737 1.00 92.56 159 SER A O 1
ATOM 1268 N N . GLU A 1 160 ? -15.767 1.001 10.026 1.00 80.38 160 GLU A N 1
ATOM 1269 C CA . GLU A 1 160 ? -16.796 2.019 10.299 1.00 80.38 160 GLU A CA 1
ATOM 1270 C C . GLU A 1 160 ? -17.534 1.777 11.629 1.00 80.38 160 GLU A C 1
ATOM 1272 O O . GLU A 1 160 ? -18.021 2.726 12.246 1.00 80.38 160 GLU A O 1
ATOM 1277 N N . GLN A 1 161 ? -17.606 0.520 12.084 1.00 71.12 161 GLN A N 1
ATOM 1278 C CA . GLN A 1 161 ? -18.298 0.137 13.321 1.00 71.12 161 GLN A CA 1
ATOM 1279 C C . GLN A 1 161 ? -17.461 0.341 14.587 1.00 71.12 161 GLN A C 1
ATOM 1281 O O . GLN A 1 161 ? -17.998 0.243 15.694 1.00 71.12 161 GLN A O 1
ATOM 1286 N N . ASP A 1 162 ? -16.173 0.672 14.460 1.00 65.75 162 ASP A N 1
ATOM 1287 C CA . ASP A 1 162 ? -15.394 1.090 15.615 1.00 65.75 162 ASP A CA 1
ATOM 1288 C C . ASP A 1 162 ? -15.909 2.447 16.126 1.00 65.75 162 ASP A C 1
ATOM 1290 O O . ASP A 1 162 ? -15.664 3.514 15.556 1.00 65.75 162 ASP A O 1
ATOM 1294 N N . VAL A 1 163 ? -16.619 2.401 17.255 1.00 62.41 163 VAL A N 1
ATOM 1295 C CA . VAL A 1 163 ? -17.152 3.572 17.964 1.00 62.41 163 VAL A CA 1
ATOM 1296 C C . VAL A 1 163 ? -16.038 4.572 18.302 1.00 62.41 163 VAL A C 1
ATOM 1298 O O . VAL A 1 163 ? -16.294 5.777 18.346 1.00 62.41 163 VAL A O 1
ATOM 1301 N N . PHE A 1 164 ? -14.801 4.111 18.501 1.00 62.78 164 PHE A N 1
ATOM 1302 C CA . PHE A 1 164 ? -13.650 4.977 18.739 1.00 62.78 164 PHE A CA 1
ATOM 1303 C C . PHE A 1 164 ? -13.215 5.703 17.456 1.00 62.78 164 PHE A C 1
ATOM 1305 O O . PHE A 1 164 ? -13.092 6.929 17.466 1.00 62.78 164 PHE A O 1
ATOM 1312 N N . SER A 1 165 ? -13.108 5.001 16.327 1.00 59.19 165 SER A N 1
ATOM 1313 C CA . SER A 1 165 ? -12.921 5.596 14.996 1.00 59.19 165 SER A CA 1
ATOM 1314 C C . SER A 1 165 ? -14.048 6.564 14.631 1.00 59.19 165 SER A C 1
ATOM 1316 O O . SER A 1 165 ? -13.772 7.633 14.088 1.00 59.19 165 SER A O 1
ATOM 1318 N N . HIS A 1 166 ? -15.303 6.277 14.991 1.00 62.09 166 HIS A N 1
ATOM 1319 C CA . HIS A 1 166 ? -16.415 7.219 14.824 1.00 62.09 166 HIS A CA 1
ATOM 1320 C C . HIS A 1 166 ? -16.232 8.486 15.680 1.00 62.09 166 HIS A C 1
ATOM 1322 O O . HIS A 1 166 ? -16.386 9.600 15.178 1.00 62.09 166 HIS A O 1
ATOM 1328 N N . GLN A 1 167 ? -15.828 8.351 16.949 1.00 63.25 167 GLN A N 1
ATOM 1329 C CA . GLN A 1 167 ? -15.508 9.496 17.815 1.00 63.25 167 GLN A CA 1
ATOM 1330 C C . GLN A 1 167 ? -14.319 10.317 17.287 1.00 63.25 167 GLN A C 1
ATOM 1332 O O . GLN A 1 167 ? -14.363 11.548 17.336 1.00 63.25 167 GLN A O 1
ATOM 1337 N N . ILE A 1 168 ? -13.290 9.672 16.728 1.00 61.66 168 ILE A N 1
ATOM 1338 C CA . ILE A 1 168 ? -12.154 10.344 16.079 1.00 61.66 168 ILE A CA 1
ATOM 1339 C C . ILE A 1 168 ? -12.597 11.055 14.793 1.00 61.66 168 ILE A C 1
ATOM 1341 O O . ILE A 1 168 ? -12.253 12.223 14.611 1.00 61.66 168 ILE A O 1
ATOM 1345 N N . LYS A 1 169 ? -13.398 10.412 13.930 1.00 60.84 169 LYS A N 1
ATOM 1346 C CA . LYS A 1 169 ? -13.988 11.028 12.725 1.00 60.84 169 LYS A CA 1
ATOM 1347 C C . LYS A 1 169 ? -14.803 12.277 13.097 1.00 60.84 169 LYS A C 1
ATOM 1349 O O . LYS A 1 169 ? -14.590 13.336 12.505 1.00 60.84 169 LYS A O 1
ATOM 1354 N N . LEU A 1 170 ? -15.654 12.203 14.127 1.00 67.88 170 LEU A N 1
ATOM 1355 C CA . LEU A 1 170 ? -16.417 13.352 14.639 1.00 67.88 170 LEU A CA 1
ATOM 1356 C C . LEU A 1 170 ? -15.511 14.472 15.177 1.00 67.88 170 LEU A C 1
ATOM 1358 O O . LEU A 1 170 ? -15.689 15.633 14.803 1.00 67.88 170 LEU A O 1
ATOM 1362 N N . ALA A 1 171 ? -14.525 14.149 16.018 1.00 69.69 171 ALA A N 1
ATOM 1363 C CA . ALA A 1 171 ? -13.598 15.135 16.578 1.00 69.69 171 ALA A CA 1
ATOM 1364 C C . ALA A 1 171 ? -12.767 15.840 15.488 1.00 69.69 171 ALA A C 1
ATOM 1366 O O . ALA A 1 171 ? -12.595 17.061 15.527 1.00 69.69 171 ALA A O 1
ATOM 1367 N N . SER A 1 172 ? -12.305 15.091 14.484 1.00 65.62 172 SER A N 1
ATOM 1368 C CA . SER A 1 172 ? -11.562 15.612 13.332 1.00 65.62 172 SER A CA 1
ATOM 1369 C C . SER A 1 172 ? -12.437 16.475 12.421 1.00 65.62 172 SER A C 1
ATOM 1371 O O . SER A 1 172 ? -12.004 17.547 11.998 1.00 65.62 172 SER A O 1
ATOM 1373 N N . GLY A 1 173 ? -13.687 16.073 12.171 1.00 68.69 173 GLY A N 1
ATOM 1374 C CA . GLY A 1 173 ? -14.661 16.875 11.426 1.00 68.69 173 GLY A CA 1
ATOM 1375 C C . GLY A 1 173 ? -14.961 18.211 12.113 1.00 68.69 173 GLY A C 1
ATOM 1376 O O . GLY A 1 173 ? -14.888 19.264 11.478 1.00 68.69 173 GLY A O 1
ATOM 1377 N N . LEU A 1 174 ? -15.205 18.192 13.429 1.00 73.88 174 LEU A N 1
ATOM 1378 C CA . LEU A 1 174 ? -15.394 19.405 14.234 1.00 73.88 174 LEU A CA 1
ATOM 1379 C C . LEU A 1 174 ? -14.157 20.316 14.197 1.00 73.88 174 LEU A C 1
ATOM 1381 O O . LEU A 1 174 ? -14.302 21.525 14.011 1.00 73.88 174 LEU A O 1
ATOM 1385 N N . LYS A 1 175 ? -12.947 19.748 14.295 1.00 73.62 175 LYS A N 1
ATOM 1386 C CA . LYS A 1 175 ? -11.685 20.492 14.157 1.00 73.62 175 LYS A CA 1
ATOM 1387 C C . LYS A 1 175 ? -11.566 21.158 12.780 1.00 73.62 175 LYS A C 1
ATOM 1389 O O . LYS A 1 175 ? -11.342 22.364 12.726 1.00 73.62 175 LYS A O 1
ATOM 1394 N N . ARG A 1 176 ? -11.792 20.424 11.681 1.00 70.75 176 ARG A N 1
ATOM 1395 C CA . ARG A 1 176 ? -11.739 20.964 10.305 1.00 70.75 176 ARG A CA 1
ATOM 1396 C C . ARG A 1 176 ? -12.758 22.096 10.087 1.00 70.75 176 ARG A C 1
ATOM 1398 O O . ARG A 1 176 ? -12.420 23.115 9.483 1.00 70.75 176 ARG A O 1
ATOM 1405 N N . VAL A 1 177 ? -13.986 21.960 10.601 1.00 73.19 177 VAL A N 1
ATOM 1406 C CA . VAL A 1 177 ? -15.023 23.014 10.535 1.00 73.19 177 VAL A CA 1
ATOM 1407 C C . VAL A 1 177 ? -14.604 24.258 11.322 1.00 73.19 177 VAL A C 1
ATOM 1409 O O . VAL A 1 177 ? -14.730 25.373 10.813 1.00 73.19 177 VAL A O 1
ATOM 1412 N N . PHE A 1 178 ? -14.062 24.078 12.527 1.00 74.75 178 PHE A N 1
ATOM 1413 C CA . PHE A 1 178 ? -13.561 25.169 13.361 1.00 74.75 178 PHE A CA 1
ATOM 1414 C C . PHE A 1 178 ? -12.381 25.903 12.702 1.00 74.75 178 PHE A C 1
ATOM 1416 O O . PHE A 1 178 ? -12.437 27.117 12.539 1.00 74.75 178 PHE A O 1
ATOM 1423 N N . GLU A 1 179 ? -11.371 25.182 12.210 1.00 72.88 179 GLU A N 1
ATOM 1424 C CA . GLU A 1 179 ? -10.212 25.756 11.503 1.00 72.88 179 GLU A CA 1
ATOM 1425 C C . GLU A 1 179 ? -10.608 26.486 10.212 1.00 72.88 179 GLU A C 1
ATOM 1427 O O . GLU A 1 179 ? -10.022 27.512 9.859 1.00 72.88 179 GLU A O 1
ATOM 1432 N N . ARG A 1 180 ? -11.629 25.995 9.499 1.00 76.88 180 ARG A N 1
ATOM 1433 C CA . ARG A 1 180 ? -12.229 26.709 8.363 1.00 76.88 180 ARG A CA 1
ATOM 1434 C C . ARG A 1 180 ? -12.913 28.003 8.809 1.00 76.88 180 ARG A C 1
ATOM 1436 O O . ARG A 1 180 ? -12.775 29.012 8.125 1.00 76.88 180 ARG A O 1
ATOM 1443 N N . HIS A 1 181 ? -13.632 27.994 9.930 1.00 73.31 181 HIS A N 1
ATOM 1444 C CA . HIS A 1 181 ? -14.301 29.186 10.449 1.00 73.31 181 HIS A CA 1
ATOM 1445 C C . HIS A 1 181 ? -13.301 30.237 10.956 1.00 73.31 181 HIS A C 1
ATOM 1447 O O . HIS A 1 181 ? -13.452 31.410 10.635 1.00 73.31 181 HIS A O 1
ATOM 1453 N N . CYS A 1 182 ? -12.233 29.832 11.651 1.00 73.62 182 CYS A N 1
ATOM 1454 C CA . CYS A 1 182 ? -11.157 30.739 12.065 1.00 73.62 182 CYS A CA 1
ATOM 1455 C C . CYS A 1 182 ? -10.481 31.414 10.863 1.00 73.62 182 CYS A C 1
ATOM 1457 O O . CYS A 1 182 ? -10.323 32.633 10.873 1.00 73.62 182 CYS A O 1
ATOM 1459 N N . ARG A 1 183 ? -10.188 30.657 9.793 1.00 80.38 183 ARG A N 1
ATOM 1460 C CA . ARG A 1 183 ? -9.672 31.212 8.527 1.00 80.38 183 ARG A CA 1
ATOM 1461 C C . ARG A 1 183 ? -10.629 32.209 7.865 1.00 80.38 183 ARG A C 1
ATOM 1463 O O . ARG A 1 183 ? -10.168 33.200 7.325 1.00 80.38 183 ARG A O 1
ATOM 1470 N N . LEU A 1 184 ? -11.944 31.981 7.921 1.00 82.50 184 LEU A N 1
ATOM 1471 C CA . LEU A 1 184 ? -12.947 32.922 7.388 1.00 82.50 184 LEU A CA 1
ATOM 1472 C C . LEU A 1 184 ? -13.091 34.214 8.213 1.00 82.50 184 LEU A C 1
ATOM 1474 O O . LEU A 1 184 ? -13.705 35.164 7.736 1.00 82.50 184 LEU A O 1
ATOM 1478 N N . MET A 1 185 ? -12.562 34.236 9.436 1.00 83.00 185 MET A N 1
ATOM 1479 C CA . MET A 1 185 ? -12.632 35.361 10.373 1.00 83.00 185 MET A CA 1
ATOM 1480 C C . MET A 1 185 ? -11.275 36.071 10.546 1.00 83.00 185 MET A C 1
ATOM 1482 O O . MET A 1 185 ? -11.139 36.883 11.458 1.00 83.00 185 MET A O 1
ATOM 1486 N N . ASP A 1 186 ? -10.265 35.725 9.734 1.00 88.19 186 ASP A N 1
ATOM 1487 C CA . ASP A 1 186 ? -8.857 36.142 9.877 1.00 88.19 186 ASP A CA 1
ATOM 1488 C C . ASP A 1 186 ? -8.273 35.917 11.291 1.00 88.19 186 ASP A C 1
ATOM 1490 O O . ASP A 1 186 ? -7.351 36.606 11.732 1.00 88.19 186 ASP A O 1
ATOM 1494 N N . ILE A 1 187 ? -8.787 34.918 12.020 1.00 80.88 187 ILE A N 1
ATOM 1495 C CA . ILE A 1 187 ? -8.282 34.537 13.343 1.00 80.88 187 ILE A CA 1
ATOM 1496 C C . ILE A 1 187 ? -7.102 33.575 13.145 1.00 80.88 187 ILE A C 1
ATOM 1498 O O . ILE A 1 187 ? -7.320 32.465 12.645 1.00 80.88 187 ILE A O 1
ATOM 1502 N N . PRO A 1 188 ? -5.868 33.925 13.567 1.00 77.19 188 PRO A N 1
ATOM 1503 C CA . PRO A 1 188 ? -4.727 33.026 13.441 1.00 77.19 188 PRO A CA 1
ATOM 1504 C C . PRO A 1 188 ? -4.969 31.771 14.279 1.00 77.19 188 PRO A C 1
ATOM 1506 O O . PRO A 1 188 ? -5.102 31.858 15.503 1.00 77.19 188 PRO A O 1
ATOM 1509 N N . THR A 1 189 ? -5.006 30.597 13.650 1.00 67.75 189 THR A N 1
ATOM 1510 C CA . THR A 1 189 ? -5.238 29.318 14.345 1.00 67.75 189 THR A CA 1
ATOM 1511 C C . THR A 1 189 ? -4.216 29.063 15.450 1.00 67.75 189 THR A C 1
ATOM 1513 O O . THR A 1 189 ? -4.558 28.523 16.499 1.00 67.75 189 THR A O 1
ATOM 1516 N N . ASP A 1 190 ? -2.997 29.557 15.259 1.00 72.44 190 ASP A N 1
ATOM 1517 C CA . ASP A 1 190 ? -1.865 29.415 16.177 1.00 72.44 190 ASP A CA 1
ATOM 1518 C C . ASP A 1 190 ? -2.000 30.307 17.427 1.00 72.44 190 ASP A C 1
ATOM 1520 O O . ASP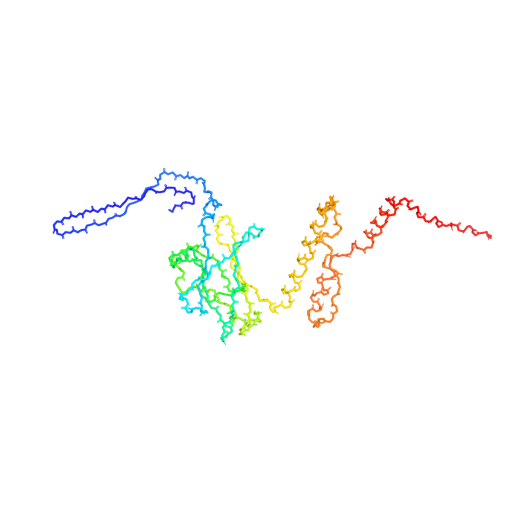 A 1 190 ? -1.324 30.089 18.430 1.00 72.44 190 ASP A O 1
ATOM 1524 N N . SER A 1 191 ? -2.886 31.311 17.380 1.00 60.91 191 SER A N 1
ATOM 1525 C CA . SER A 1 191 ? -3.198 32.198 18.512 1.00 60.91 191 SER A CA 1
ATOM 1526 C C . SER A 1 191 ? -4.312 31.663 19.415 1.00 60.91 191 SER A C 1
ATOM 1528 O O . SER A 1 191 ? -4.555 32.202 20.498 1.00 60.91 191 SER A O 1
ATOM 1530 N N . LEU A 1 192 ? -5.005 30.605 18.987 1.00 58.66 192 LEU A N 1
ATOM 1531 C CA . LEU A 1 192 ? -6.112 30.036 19.741 1.00 58.66 192 LEU A CA 1
ATOM 1532 C C . LEU A 1 192 ? -5.574 29.261 20.949 1.00 58.66 192 LEU A C 1
ATOM 1534 O O . LEU A 1 192 ? -4.668 28.439 20.806 1.00 58.66 192 LEU A O 1
ATOM 1538 N N . PRO A 1 193 ? -6.165 29.427 22.148 1.00 55.84 193 PRO A N 1
ATOM 1539 C CA . PRO A 1 193 ? -5.681 28.757 23.352 1.00 55.84 193 PRO A CA 1
ATOM 1540 C C . PRO A 1 193 ? -5.810 27.229 23.272 1.00 55.84 193 PRO A C 1
ATOM 1542 O O . PRO A 1 193 ? -5.240 26.528 24.098 1.00 55.84 193 PRO A O 1
ATOM 1545 N N . TYR A 1 194 ? -6.524 26.695 22.279 1.00 53.12 194 TYR A N 1
ATOM 1546 C CA . TYR A 1 194 ? -6.634 25.271 21.973 1.00 53.12 194 TYR A CA 1
ATOM 1547 C C . TYR A 1 194 ? -5.398 24.726 21.235 1.00 53.12 194 TYR A C 1
ATOM 1549 O O . TYR A 1 194 ? -5.502 24.032 20.223 1.00 53.12 194 TYR A O 1
ATOM 1557 N N . SER A 1 195 ? -4.209 24.980 21.786 1.00 50.47 195 SER A N 1
ATOM 1558 C CA . SER A 1 195 ? -3.012 24.250 21.378 1.00 50.47 195 SER A CA 1
ATOM 1559 C C . SER A 1 195 ? -3.221 22.742 21.577 1.00 50.47 195 SER A C 1
ATOM 1561 O O . SER A 1 195 ? -4.107 22.285 22.322 1.00 50.47 195 SER A O 1
ATOM 1563 N N . GLN A 1 196 ? -2.324 21.934 21.008 1.00 46.97 196 GLN A N 1
ATOM 1564 C CA . GLN A 1 196 ? -2.232 20.517 21.358 1.00 46.97 196 GLN A CA 1
ATOM 1565 C C . GLN A 1 196 ? -1.811 20.286 22.826 1.00 46.97 196 GLN A C 1
ATOM 1567 O O . GLN A 1 196 ? -1.457 19.170 23.170 1.00 46.97 196 GLN A O 1
ATOM 1572 N N . GLU A 1 197 ? -1.936 21.274 23.719 1.00 43.06 197 GLU A N 1
ATOM 1573 C CA . GLU A 1 197 ? -1.898 21.157 25.179 1.00 43.06 197 GLU A CA 1
ATOM 1574 C C . GLU A 1 197 ? -3.224 21.544 25.888 1.00 43.06 197 GLU A C 1
ATOM 1576 O O . GLU A 1 197 ? -3.216 21.696 27.106 1.00 43.06 197 GLU A O 1
ATOM 1581 N N . LYS A 1 198 ? -4.397 21.596 25.203 1.00 42.97 198 LYS A N 1
ATOM 1582 C CA . LYS A 1 198 ? -5.736 21.744 25.860 1.00 42.97 198 LYS A CA 1
ATOM 1583 C C . LYS A 1 198 ? -6.769 20.587 25.756 1.00 42.97 198 LYS A C 1
ATOM 1585 O O . LYS A 1 198 ? -7.308 20.169 26.778 1.00 42.97 198 LYS A O 1
ATOM 1590 N N . ILE A 1 199 ? -6.909 19.925 24.605 1.00 44.94 199 ILE A N 1
ATOM 1591 C CA . ILE A 1 199 ? -7.810 18.762 24.346 1.00 44.94 199 ILE A CA 1
ATOM 1592 C C . ILE A 1 199 ? -7.706 17.523 25.293 1.00 44.94 199 ILE A C 1
ATOM 1594 O O . ILE A 1 199 ? -8.731 16.918 25.588 1.00 44.94 199 ILE A O 1
ATOM 1598 N N . LYS A 1 200 ? -6.524 17.105 25.798 1.00 40.94 200 LYS A N 1
ATOM 1599 C CA . LYS A 1 200 ? -6.383 15.998 26.767 1.00 40.94 200 LYS A CA 1
ATOM 1600 C C . LYS A 1 200 ? -6.789 16.497 28.188 1.00 40.94 200 LYS A C 1
ATOM 1602 O O . LYS A 1 200 ? -5.975 16.411 29.104 1.00 40.94 200 LYS A O 1
ATOM 1607 N N . LYS A 1 201 ? -7.962 17.115 28.425 1.00 38.41 201 LYS A N 1
ATOM 1608 C CA . LYS A 1 201 ? -8.398 17.436 29.821 1.00 38.41 201 LYS A CA 1
ATOM 1609 C C . LYS A 1 201 ? -9.892 17.557 30.154 1.00 38.41 201 LYS A C 1
ATOM 1611 O O . LYS A 1 201 ? -10.258 18.065 31.207 1.00 38.41 201 LYS A O 1
ATOM 1616 N N . ILE A 1 202 ? -10.749 17.089 29.257 1.00 42.09 202 ILE A N 1
ATOM 1617 C CA . ILE A 1 202 ? -12.195 16.917 29.476 1.00 42.09 202 ILE A CA 1
ATOM 1618 C C . ILE A 1 202 ? -12.423 15.754 30.495 1.00 42.09 202 ILE A C 1
ATOM 1620 O O . ILE A 1 202 ? -11.471 15.212 31.035 1.00 42.09 202 ILE A O 1
ATOM 1624 N N . LYS A 1 203 ? -13.633 15.290 30.807 1.00 43.38 203 LYS A N 1
ATOM 1625 C CA . LYS A 1 203 ? -13.818 13.912 31.323 1.00 43.38 203 LYS A CA 1
ATOM 1626 C C . LYS A 1 203 ? -15.051 13.322 30.661 1.00 43.38 203 LYS A C 1
ATOM 1628 O O . LYS A 1 203 ? -16.052 14.017 30.548 1.00 43.38 203 LYS A O 1
ATOM 1633 N N . VAL A 1 204 ? -14.958 12.077 30.195 1.00 42.44 204 VAL A N 1
ATOM 1634 C CA . VAL A 1 204 ? -16.045 11.390 29.479 1.00 42.44 204 VAL A CA 1
ATOM 1635 C C . VAL A 1 204 ? -16.793 10.491 30.468 1.00 42.44 204 VAL A C 1
ATOM 1637 O O . VAL A 1 204 ? -16.196 9.523 30.951 1.00 42.44 204 VAL A O 1
ATOM 1640 N N . PRO A 1 205 ? -18.058 10.794 30.815 1.00 41.53 205 PRO A N 1
ATOM 1641 C CA . PRO A 1 205 ? -18.900 9.891 31.590 1.00 41.53 205 PRO A CA 1
ATOM 1642 C C . PRO A 1 205 ? -19.398 8.725 30.721 1.00 41.53 205 PRO A C 1
ATOM 1644 O O . PRO A 1 205 ? -19.417 8.813 29.497 1.00 41.53 205 PRO A O 1
ATOM 1647 N N . ASP A 1 206 ? -19.811 7.648 31.384 1.00 39.34 206 ASP A N 1
ATOM 1648 C CA . ASP A 1 206 ? -20.499 6.477 30.814 1.00 39.34 206 ASP A CA 1
ATOM 1649 C C . ASP A 1 206 ? -19.711 5.616 29.805 1.00 39.34 206 ASP A C 1
ATOM 1651 O O . ASP A 1 206 ? -20.276 4.872 29.006 1.00 39.34 206 ASP A O 1
ATOM 1655 N N . LEU A 1 207 ? -18.380 5.608 29.939 1.00 45.56 207 LEU A N 1
ATOM 1656 C CA . LEU A 1 207 ? -17.515 4.541 29.423 1.00 45.56 207 LEU A CA 1
ATOM 1657 C C . LEU A 1 207 ? -17.199 3.483 30.494 1.00 45.56 207 LEU A C 1
ATOM 1659 O O . LEU A 1 207 ? -17.151 3.776 31.692 1.00 45.56 207 LEU A 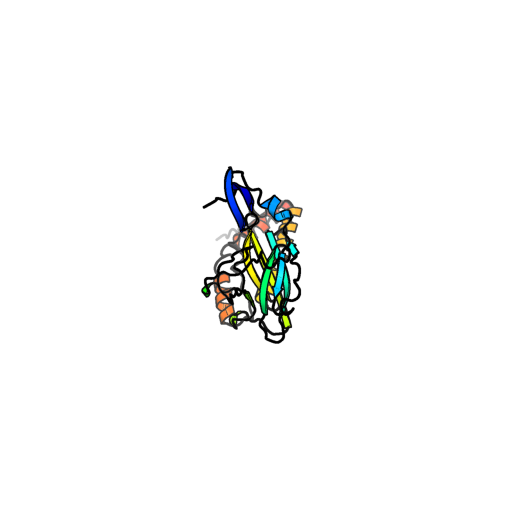O 1
ATOM 1663 N N . ASN A 1 208 ? -16.904 2.259 30.032 1.00 52.00 208 ASN A N 1
ATOM 1664 C CA . ASN A 1 208 ? -16.334 1.159 30.823 1.00 52.00 208 ASN A CA 1
ATOM 1665 C C . ASN A 1 208 ? -15.225 1.685 31.774 1.00 52.00 208 ASN A C 1
ATOM 1667 O O . ASN A 1 208 ? -14.365 2.438 31.307 1.00 52.00 208 ASN A O 1
ATOM 1671 N N . PRO A 1 209 ? -15.197 1.294 33.069 1.00 49.09 209 PRO A N 1
ATOM 1672 C CA . PRO A 1 209 ? -14.225 1.781 34.055 1.00 49.09 209 PRO A CA 1
ATOM 1673 C C . PRO A 1 209 ? -12.748 1.764 33.623 1.00 49.09 209 PRO A C 1
ATOM 1675 O O . PRO A 1 209 ? -11.984 2.623 34.064 1.00 49.09 209 PRO A O 1
ATOM 1678 N N . GLU A 1 210 ? -12.335 0.830 32.765 1.00 50.53 210 GLU A N 1
ATOM 1679 C CA . GLU A 1 210 ? -10.967 0.753 32.231 1.00 50.53 210 GLU A CA 1
ATOM 1680 C C . GLU A 1 210 ? -10.696 1.865 31.200 1.00 50.53 210 GLU A C 1
ATOM 1682 O O . GLU A 1 210 ? -9.757 2.650 31.368 1.00 50.53 210 GLU A O 1
ATOM 1687 N N . LEU A 1 211 ? -11.572 2.013 30.192 1.00 45.94 211 LEU A N 1
ATOM 1688 C CA . LEU A 1 211 ? -11.505 3.121 29.227 1.00 45.94 211 LEU A CA 1
ATOM 1689 C C . LEU A 1 211 ? -11.632 4.468 29.937 1.00 45.94 211 LEU A C 1
ATOM 1691 O O . LEU A 1 211 ? -10.905 5.403 29.615 1.00 45.94 211 LEU A O 1
ATOM 1695 N N . ARG A 1 212 ? -12.492 4.551 30.958 1.00 48.72 212 ARG A N 1
ATOM 1696 C CA . ARG A 1 212 ? -12.632 5.736 31.800 1.00 48.72 212 ARG A CA 1
ATOM 1697 C C . ARG A 1 212 ? -11.315 6.106 32.479 1.00 48.72 212 ARG A C 1
ATOM 1699 O O . ARG A 1 212 ? -10.983 7.279 32.469 1.00 48.72 212 ARG A O 1
ATOM 1706 N N . ARG A 1 213 ? -10.514 5.172 33.011 1.00 53.78 213 ARG A N 1
ATOM 1707 C CA . ARG A 1 213 ? -9.182 5.519 33.562 1.00 53.78 213 ARG A CA 1
ATOM 1708 C C . ARG A 1 213 ? -8.220 6.020 32.488 1.00 53.78 213 ARG A C 1
ATOM 1710 O O . ARG A 1 213 ? -7.474 6.961 32.748 1.00 53.78 213 ARG A O 1
ATOM 1717 N N . HIS A 1 214 ? -8.218 5.409 31.305 1.00 49.53 214 HIS A N 1
ATOM 1718 C CA . HIS A 1 214 ? -7.307 5.802 30.228 1.00 49.53 214 HIS A CA 1
ATOM 1719 C C . HIS A 1 214 ? -7.661 7.190 29.679 1.00 49.53 214 HIS A C 1
ATOM 1721 O O . HIS A 1 214 ? -6.802 8.066 29.572 1.00 49.53 214 HIS A O 1
ATOM 1727 N N . VAL A 1 215 ? -8.952 7.411 29.428 1.00 46.53 215 VAL A N 1
ATOM 1728 C CA . VAL A 1 215 ? -9.510 8.682 28.981 1.00 46.53 215 VAL A CA 1
ATOM 1729 C C . VAL A 1 215 ? -9.429 9.724 30.093 1.00 46.53 215 VAL A C 1
ATOM 1731 O O . VAL A 1 215 ? -8.975 10.810 29.808 1.00 46.53 215 VAL A O 1
ATOM 1734 N N . GLU A 1 216 ? -9.721 9.449 31.364 1.00 46.81 216 GLU A N 1
ATOM 1735 C CA . GLU A 1 216 ? -9.524 10.434 32.444 1.00 46.81 216 GLU A CA 1
ATOM 1736 C C . GLU A 1 216 ? -8.048 10.752 32.728 1.00 46.81 216 GLU A C 1
ATOM 1738 O O . GLU A 1 216 ? -7.777 11.862 33.167 1.00 46.81 216 GLU A O 1
ATOM 1743 N N . LYS A 1 217 ? -7.095 9.832 32.495 1.00 54.78 217 LYS A N 1
ATOM 1744 C CA . LYS A 1 217 ? -5.649 10.106 32.624 1.00 54.78 217 LYS A CA 1
ATOM 1745 C C . LYS A 1 217 ? -5.158 10.975 31.481 1.00 54.78 217 LYS A C 1
ATOM 1747 O O . LYS A 1 217 ? -4.529 11.999 31.731 1.00 54.78 217 LYS A O 1
ATOM 1752 N N . MET A 1 218 ? -5.449 10.558 30.243 1.00 49.38 218 MET A N 1
ATOM 1753 C CA . MET A 1 218 ? -5.234 11.380 29.058 1.00 49.38 218 MET A CA 1
ATOM 1754 C C . MET A 1 218 ? -5.831 12.751 29.363 1.00 49.38 218 MET A C 1
ATOM 1756 O O . MET A 1 218 ? -5.116 13.746 29.440 1.00 49.38 218 MET A O 1
ATOM 1760 N N . LEU A 1 219 ? -7.112 12.758 29.715 1.00 44.31 219 LEU A N 1
ATOM 1761 C CA . LEU A 1 219 ? -7.880 13.912 30.111 1.00 44.31 219 LEU A CA 1
ATOM 1762 C C . LEU A 1 219 ? -7.630 14.451 31.552 1.00 44.31 219 LEU A C 1
ATOM 1764 O O . LEU A 1 219 ? -8.506 15.079 32.143 1.00 44.31 219 LEU A O 1
ATOM 1768 N N . LEU A 1 220 ? -6.412 14.318 32.087 1.00 43.91 220 LEU A N 1
ATOM 1769 C CA . LEU A 1 220 ? -5.910 15.098 33.232 1.00 43.91 220 LEU A CA 1
ATOM 1770 C C . LEU A 1 220 ? -4.537 15.737 32.960 1.00 43.91 220 LEU A C 1
ATOM 1772 O O . LEU A 1 220 ? -3.944 16.313 33.871 1.00 43.91 220 LEU A O 1
ATOM 1776 N N . GLU A 1 221 ? -4.079 15.779 31.698 1.00 51.03 221 GLU A N 1
ATOM 1777 C CA . GLU A 1 221 ? -2.794 16.398 31.313 1.00 51.03 221 GLU A CA 1
ATOM 1778 C C . GLU A 1 221 ? -2.860 17.769 30.636 1.00 51.03 221 GLU A C 1
ATOM 1780 O O . GLU A 1 221 ? -2.076 18.638 30.995 1.00 51.03 221 GLU A O 1
ATOM 1785 N N . LYS A 1 222 ? -3.773 18.024 29.698 1.00 46.97 222 LYS A N 1
ATOM 1786 C CA . LYS A 1 222 ? -3.729 19.237 28.860 1.00 46.97 222 LYS A CA 1
ATOM 1787 C C . LYS A 1 222 ? -4.181 20.520 29.603 1.00 46.97 222 LYS A C 1
ATOM 1789 O O . LYS A 1 222 ? -3.397 21.079 30.358 1.00 46.97 222 LYS A O 1
ATOM 1794 N N . ALA A 1 223 ? -5.447 20.942 29.524 1.00 42.03 223 ALA A N 1
ATOM 1795 C CA . ALA A 1 223 ? -6.033 22.183 30.088 1.00 42.03 223 ALA A CA 1
ATOM 1796 C C . ALA A 1 223 ? -5.909 22.515 31.619 1.00 42.03 223 ALA A C 1
ATOM 1798 O O . ALA A 1 223 ? -6.871 22.962 32.228 1.00 42.03 223 ALA A O 1
ATOM 1799 N N . LEU A 1 224 ? -4.731 22.431 32.259 1.00 45.56 224 LEU A N 1
ATOM 1800 C CA . LEU A 1 224 ? -4.368 23.164 33.506 1.00 45.56 224 LEU A CA 1
ATOM 1801 C C . LEU A 1 224 ? -4.199 24.672 33.186 1.00 45.56 224 LEU A C 1
ATOM 1803 O O . LEU A 1 224 ? -3.392 25.385 33.767 1.00 45.56 224 LEU A O 1
ATOM 1807 N N . VAL A 1 225 ? -4.910 25.120 32.154 1.00 54.56 225 VAL A N 1
ATOM 1808 C CA . VAL A 1 225 ? -4.623 26.281 31.315 1.00 54.56 225 VAL A CA 1
ATOM 1809 C C . VAL A 1 225 ? -5.942 27.037 31.026 1.00 54.56 225 VAL A C 1
ATOM 1811 O O . VAL A 1 225 ? -5.922 28.046 30.328 1.00 54.56 225 VAL A O 1
ATOM 1814 N N . ASP A 1 226 ? -7.108 26.581 31.525 1.00 55.75 226 ASP A N 1
ATOM 1815 C CA . ASP A 1 226 ? -8.438 27.134 31.172 1.00 55.75 226 ASP A CA 1
ATOM 1816 C C . ASP A 1 226 ? -9.281 27.674 32.337 1.00 55.75 226 ASP A C 1
ATOM 1818 O O . ASP A 1 226 ? -10.430 27.305 32.536 1.00 55.75 226 ASP A O 1
ATOM 1822 N N . GLU A 1 227 ? -8.712 28.634 33.063 1.00 48.81 227 GLU A N 1
ATOM 1823 C CA . GLU A 1 227 ? -9.509 29.616 33.816 1.00 48.81 227 GLU A CA 1
ATOM 1824 C C . GLU A 1 227 ? -9.095 31.029 33.369 1.00 48.81 227 GLU A C 1
ATOM 1826 O O . GLU A 1 227 ? -9.859 31.740 32.716 1.00 48.81 227 GLU A O 1
ATOM 1831 N N . LYS A 1 228 ? -7.800 31.356 33.493 1.00 51.22 228 LYS A N 1
ATOM 1832 C CA . LYS A 1 228 ? -7.218 32.633 33.026 1.00 51.22 228 LYS A CA 1
ATOM 1833 C C . LYS A 1 228 ? -7.366 32.923 31.524 1.00 51.22 228 LYS A C 1
ATOM 1835 O O . LYS A 1 228 ? -7.367 34.088 31.125 1.00 51.22 228 LYS A O 1
ATOM 1840 N N . ALA A 1 229 ? -7.451 31.898 30.673 1.00 49.44 229 ALA A N 1
ATOM 1841 C CA . ALA A 1 229 ? -7.606 32.093 29.228 1.00 49.44 229 ALA A CA 1
ATOM 1842 C C . ALA A 1 229 ? -9.045 32.494 28.851 1.00 49.44 229 ALA A C 1
ATOM 1844 O O . ALA A 1 229 ? -9.229 33.352 27.987 1.00 49.44 229 ALA A O 1
ATOM 1845 N N . ALA A 1 230 ? -10.044 31.938 29.545 1.00 51.69 230 ALA A N 1
ATOM 1846 C CA . ALA A 1 230 ? -11.439 32.341 29.411 1.00 51.69 230 ALA A CA 1
ATOM 1847 C C . ALA A 1 230 ? -11.639 33.788 29.895 1.00 51.69 230 ALA A C 1
ATOM 1849 O O . ALA A 1 230 ? -12.181 34.605 29.152 1.00 51.69 230 ALA A O 1
ATOM 1850 N N . GLU A 1 231 ? -11.091 34.147 31.064 1.00 56.53 231 GLU A N 1
ATOM 1851 C CA . GLU A 1 231 ? -11.120 35.531 31.569 1.00 56.53 231 GLU A CA 1
ATOM 1852 C C . GLU A 1 231 ? -10.450 36.525 30.607 1.00 56.53 231 GLU A C 1
ATOM 1854 O O . GLU A 1 231 ? -10.958 37.625 30.383 1.00 56.53 231 GLU A O 1
ATOM 1859 N N . SER A 1 232 ? -9.319 36.143 30.004 1.00 54.03 232 SER A N 1
ATOM 1860 C CA . SER A 1 232 ? -8.597 36.996 29.051 1.00 54.03 232 SER A CA 1
ATOM 1861 C C . SER A 1 232 ? -9.410 37.246 27.777 1.00 54.03 232 SER A C 1
ATOM 1863 O O . SER A 1 232 ? -9.515 38.392 27.339 1.00 54.03 232 SER A O 1
ATOM 1865 N N . MET A 1 233 ? -10.050 36.215 27.212 1.00 45.28 233 MET A N 1
ATOM 1866 C CA . MET A 1 233 ? -10.956 36.387 26.066 1.00 45.28 233 MET A CA 1
ATOM 1867 C C . MET A 1 233 ? -12.196 37.209 26.435 1.00 45.28 233 MET A C 1
ATOM 1869 O O . MET A 1 233 ? -12.592 38.086 25.670 1.00 45.28 233 MET A O 1
ATOM 1873 N N . GLN A 1 234 ? -12.773 37.003 27.622 1.00 54.78 234 GLN A N 1
ATOM 1874 C CA . GLN A 1 234 ? -13.932 37.770 28.083 1.00 54.78 234 GLN A CA 1
ATOM 1875 C C . GLN A 1 234 ? -13.601 39.263 28.258 1.00 54.78 234 GLN A C 1
ATOM 1877 O O . GLN A 1 234 ? -14.395 40.112 27.852 1.00 54.78 234 GLN A O 1
ATOM 1882 N N . ARG A 1 235 ? -12.403 39.608 28.755 1.00 57.56 235 ARG A N 1
ATOM 1883 C CA . ARG A 1 235 ? -11.919 41.003 28.818 1.00 57.56 235 ARG A CA 1
ATOM 1884 C C . ARG A 1 235 ? -11.722 41.626 27.433 1.00 57.56 235 ARG A C 1
ATOM 1886 O O . ARG A 1 235 ? -12.098 42.780 27.239 1.00 57.56 235 ARG A O 1
ATOM 1893 N N . VAL A 1 236 ? -11.176 40.882 26.467 1.00 56.91 236 VAL A N 1
ATOM 1894 C CA . VAL A 1 236 ? -11.014 41.364 25.080 1.00 56.91 236 VAL A CA 1
ATOM 1895 C C . VAL A 1 236 ? -12.375 41.613 24.420 1.00 56.91 236 VAL A C 1
ATOM 1897 O O . VAL A 1 236 ? -12.570 42.667 23.817 1.00 56.91 236 VAL A O 1
ATOM 1900 N N . ILE A 1 237 ? -13.337 40.702 24.594 1.00 48.97 237 ILE A N 1
ATOM 1901 C CA . ILE A 1 237 ? -14.698 40.831 24.046 1.00 48.97 237 ILE A CA 1
ATOM 1902 C C . ILE A 1 237 ? -15.441 42.027 24.665 1.00 48.97 237 ILE A C 1
ATOM 1904 O O . ILE A 1 237 ? -16.033 42.818 23.933 1.00 48.97 237 ILE A O 1
ATOM 1908 N N . LEU A 1 238 ? -15.379 42.210 25.989 1.00 51.62 238 LEU A N 1
ATOM 1909 C CA . LEU A 1 238 ? -16.023 43.347 26.665 1.00 51.62 238 LEU A CA 1
ATOM 1910 C C . LEU A 1 238 ? -15.392 44.694 26.272 1.00 51.62 238 LEU A C 1
ATOM 1912 O O . LEU A 1 238 ? -16.117 45.660 26.033 1.00 51.62 238 LEU A O 1
ATOM 1916 N N . SER A 1 239 ? -14.063 44.736 26.116 1.00 55.16 239 SER A N 1
ATOM 1917 C CA . SER A 1 239 ? -13.338 45.912 25.615 1.00 55.16 239 SER A CA 1
ATOM 1918 C C . SER A 1 239 ? -13.745 46.271 24.179 1.00 55.16 239 SER A C 1
ATOM 1920 O O . SER A 1 239 ? -14.066 47.426 23.898 1.00 55.16 239 SER A O 1
ATOM 1922 N N . ALA A 1 240 ? -13.828 45.280 23.283 1.00 47.50 240 ALA A N 1
ATOM 1923 C CA . ALA A 1 240 ? -14.270 45.477 21.900 1.00 47.50 240 ALA A CA 1
ATOM 1924 C C . ALA A 1 240 ? -15.746 45.911 21.795 1.00 47.50 240 ALA A C 1
ATOM 1926 O O . ALA A 1 240 ? -16.104 46.668 20.894 1.00 47.50 240 ALA A O 1
ATOM 1927 N N . ALA A 1 241 ? -16.594 45.480 22.733 1.00 56.00 241 ALA A N 1
ATOM 1928 C CA . ALA A 1 241 ? -17.994 45.894 22.837 1.00 56.00 241 ALA A CA 1
ATOM 1929 C C . ALA A 1 241 ? -18.195 47.273 23.508 1.00 56.00 241 ALA A C 1
ATOM 1931 O O . ALA A 1 241 ? -19.331 47.728 23.633 1.00 56.00 241 ALA A O 1
ATOM 1932 N N . GLY A 1 242 ? -17.125 47.936 23.969 1.00 62.97 242 GLY A N 1
ATOM 1933 C CA . GLY A 1 242 ? -17.202 49.222 24.675 1.00 62.97 242 GLY A CA 1
ATOM 1934 C C . GLY A 1 242 ? -17.822 49.144 26.078 1.00 62.97 242 GLY A C 1
ATOM 1935 O O . GLY A 1 242 ? -18.141 50.179 26.668 1.00 62.97 242 GLY A O 1
ATOM 1936 N N . VAL A 1 243 ? -17.995 47.938 26.626 1.00 56.59 243 VAL A N 1
ATOM 1937 C CA . VAL A 1 243 ? -18.597 47.708 27.943 1.00 56.59 243 VAL A CA 1
ATOM 1938 C C . VAL A 1 243 ? -17.511 47.836 29.007 1.00 56.59 243 VAL A C 1
ATOM 1940 O O . VAL A 1 243 ? -16.641 46.973 29.129 1.00 56.59 243 VAL A O 1
ATOM 1943 N N . ARG A 1 244 ? -17.555 48.912 29.800 1.00 63.84 244 ARG A N 1
ATOM 1944 C CA . ARG A 1 244 ? -16.680 49.038 30.974 1.00 63.84 244 ARG A CA 1
ATOM 1945 C C . ARG A 1 244 ? -17.128 48.044 32.056 1.00 63.84 244 ARG A C 1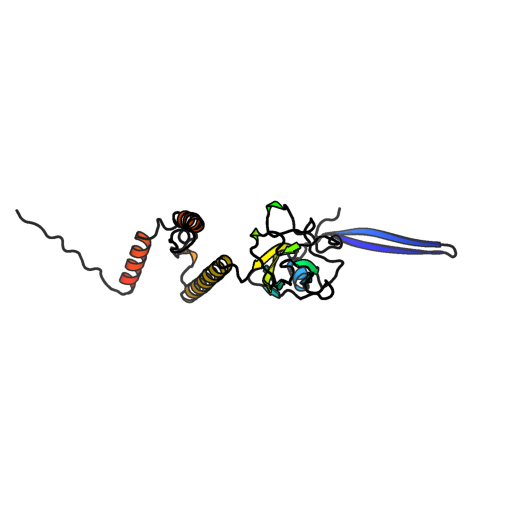
ATOM 1947 O O . ARG A 1 244 ? -18.332 47.971 32.313 1.00 63.84 244 ARG A O 1
ATOM 1954 N N . PRO A 1 245 ? -16.207 47.299 32.694 1.00 56.94 245 PRO A N 1
ATOM 1955 C CA . PRO A 1 245 ? -16.548 46.517 33.877 1.00 56.94 245 PRO A CA 1
ATOM 1956 C C . PRO A 1 245 ? -17.016 47.455 34.996 1.00 56.94 245 PRO A C 1
ATOM 1958 O O . PRO A 1 245 ? -16.554 48.593 35.085 1.00 56.94 245 PRO A O 1
ATOM 1961 N N . ALA A 1 246 ? -17.942 46.984 35.830 1.00 59.84 246 ALA A N 1
ATOM 1962 C CA . ALA A 1 246 ? -18.355 47.724 37.015 1.00 59.84 246 ALA A CA 1
ATOM 1963 C C . ALA A 1 246 ? -17.174 47.813 37.991 1.00 59.84 246 ALA A C 1
ATOM 1965 O O . ALA A 1 246 ? -16.552 46.797 38.298 1.00 59.84 246 ALA A O 1
ATOM 1966 N N . GLU A 1 247 ? -16.863 49.020 38.455 1.00 64.50 247 GLU A N 1
ATOM 1967 C CA . GLU A 1 247 ? -15.873 49.227 39.509 1.00 64.50 247 GLU A CA 1
ATOM 1968 C C . GLU A 1 247 ? -16.472 48.717 40.828 1.00 64.50 247 GLU A C 1
ATOM 1970 O O . GLU A 1 247 ? -17.515 49.200 41.275 1.00 64.50 247 GLU A O 1
ATOM 1975 N N . GLU A 1 248 ? -15.851 47.694 41.420 1.00 59.41 248 GLU A N 1
ATOM 1976 C CA . GLU A 1 248 ? -16.219 47.210 42.750 1.00 59.41 248 GLU A CA 1
ATOM 1977 C C . GLU A 1 248 ? -15.845 48.289 43.769 1.00 59.41 248 GLU A C 1
ATOM 1979 O O . GLU A 1 248 ? -14.670 48.584 43.977 1.00 59.41 248 GLU A O 1
ATOM 1984 N N . GLY A 1 249 ? -16.857 48.927 44.360 1.00 62.16 249 GLY A N 1
ATOM 1985 C CA . GLY A 1 249 ? -16.651 49.995 45.329 1.00 62.16 249 GLY A CA 1
ATOM 1986 C C . GLY A 1 249 ? -16.031 49.462 46.616 1.00 62.16 249 GLY A C 1
ATOM 1987 O O . GLY A 1 249 ? -16.672 48.698 47.339 1.00 62.16 249 GLY A O 1
ATOM 1988 N N . GLU A 1 250 ? -14.810 49.900 46.918 1.00 58.03 250 GLU A N 1
ATOM 1989 C CA . GLU A 1 250 ? -14.177 49.682 48.217 1.00 58.03 250 GLU A CA 1
ATOM 1990 C C . GLU A 1 250 ? -15.008 50.377 49.305 1.00 58.03 250 GLU A C 1
ATOM 1992 O O . GLU A 1 250 ? -15.118 51.602 49.353 1.00 58.03 250 GLU A O 1
ATOM 1997 N N . GLY A 1 251 ? -15.640 49.581 50.168 1.00 63.28 251 GLY A N 1
ATOM 1998 C CA . GLY A 1 251 ? -16.340 50.089 51.340 1.00 63.28 251 GLY A CA 1
ATOM 1999 C C . GLY A 1 251 ? -15.345 50.425 52.444 1.00 63.28 251 GLY A C 1
ATOM 2000 O O . GLY A 1 251 ? -14.910 49.525 53.162 1.00 63.28 251 GLY A O 1
ATOM 2001 N N . GLU A 1 252 ? -15.010 51.706 52.597 1.00 60.41 252 GLU A N 1
ATOM 2002 C CA . GLU A 1 252 ? -14.312 52.200 53.786 1.00 60.41 252 GLU A CA 1
ATOM 2003 C C . GLU A 1 252 ? -15.186 51.958 55.028 1.00 60.41 252 GLU A C 1
ATOM 2005 O O . GLU A 1 252 ? -16.290 52.491 55.150 1.00 60.41 252 GLU A O 1
ATOM 2010 N N . GLY A 1 253 ? -14.700 51.118 55.943 1.00 65.75 253 GLY A N 1
ATOM 2011 C CA . GLY A 1 253 ? -15.296 50.933 57.262 1.00 65.75 253 GLY A CA 1
ATOM 2012 C C . GLY A 1 253 ? -14.659 51.887 58.268 1.00 65.75 253 GLY A C 1
ATOM 2013 O O . GLY A 1 253 ? -13.481 51.734 58.585 1.00 65.75 253 GLY A O 1
ATOM 2014 N N . GLU A 1 254 ? -15.439 52.841 58.775 1.00 63.84 254 GLU A N 1
ATOM 2015 C CA . GLU A 1 254 ? -15.088 53.625 59.963 1.00 63.84 254 GLU A CA 1
ATOM 2016 C C . GLU A 1 254 ? -15.323 52.797 61.241 1.00 63.84 254 GLU A C 1
ATOM 2018 O O . GLU A 1 254 ? -16.441 52.329 61.460 1.00 63.84 254 GLU A O 1
ATOM 2023 N N . GLU A 1 255 ? -14.303 52.681 62.101 1.00 63.53 255 GLU A N 1
ATOM 2024 C CA . GLU A 1 255 ? -14.418 52.610 63.576 1.00 63.53 255 GLU A CA 1
ATOM 2025 C C . GLU A 1 255 ? -13.093 53.018 64.255 1.00 63.53 255 GLU A C 1
ATOM 2027 O O . GLU A 1 255 ? -12.018 52.577 63.782 1.00 63.53 255 GLU A O 1
#

Organism: Alexandrium catenella (NCBI:txid2925)

Mean predicted aligned error: 13.98 Å

Sequence (255 aa):
RGKVGDICRIEFRRKVSAESEMRSMGWSYVRSEEVDFAGLAEGHNYSLAGTWTDFKQCDEMLYDEEEDRYALEIRVGRTGQESFQILLNSNWLSTVHPNLNDATIFGDDGHSTEGPDDDGAGKYWTIGLRPEEGIACGDLVTVYMEMSEGLPKRVWWTSEQDVFSHQIKLASGLKRVFERHCRLMDIPTDSLPYSQEKIKKIKVPDLNPELRRHVEKMLLEKALVDEKAAESMQRVILSAAGVRPAEEGEGEGEE

Solvent-accessible surface area (backbone atoms only — not comparable to full-atom values): 14844 Å² total; per-residue (Å²): 133,86,58,92,38,54,44,62,49,77,46,81,46,76,50,78,58,101,87,48,76,47,75,50,76,48,77,44,84,74,52,73,50,89,72,62,34,60,73,58,36,78,77,64,45,45,18,43,30,26,54,87,51,73,55,75,50,66,50,74,40,48,75,40,86,92,72,48,28,34,36,40,79,46,65,33,39,91,79,19,48,41,42,32,38,37,16,46,70,75,30,85,66,21,18,31,19,36,76,40,58,66,35,57,81,56,75,88,75,68,68,46,64,39,61,69,29,63,84,32,79,84,20,26,37,26,47,42,76,50,79,88,69,73,55,45,54,65,39,49,34,38,40,37,36,36,50,52,84,57,36,76,58,42,71,45,71,49,48,72,80,38,65,64,56,46,51,48,52,50,54,51,51,52,48,54,55,49,56,52,50,31,59,76,67,75,42,62,74,87,74,44,86,74,41,102,55,27,79,38,38,59,76,73,80,95,52,61,74,68,58,31,52,54,49,38,52,48,17,68,64,24,44,93,62,70,57,72,52,57,55,51,52,52,52,53,52,33,57,75,69,70,50,75,79,83,81,83,78,83,78,85,79,89,131

Secondary structure (DSSP, 8-state):
---TTEEEEEEEEEEE-SS-EEEEEEEEEEEE----HHHHHTT--EEEEEGGGTTSSEEEPEEETTTTEEEEEEE--TTS-EEEEEEETT-TTSEEEESSTTB-S-GGG---EEEEESTTTT--EEET-SGGG---TT-EEEEEEEEETTEEEEEEEEETT-HHHHHHHHHHHHHHHHHHHHHHTT--GGGSS-STTTSTT----SS-HHHHHHHHHHTTTS-TT-SHHHHHHHHHHHHHTT-PPPP--------

Foldseek 3Di:
DDDQQWDKDKDWDWDDDPVDIDIDIDIDTDDGDDDQLVVVLVPKWKWKQKVVVPSPDTHTWDADPVQQKTKDKDWAAPVLKMKIWMAIVSDLQQIFFWPAAQAAPDCVVVIFTDTRGNPRVRGIHMGRPDVVLVGGHGWIKMWMFHDDSNHTGDIHIHTPPPPVVVVVVVVVVVVVVVVVVCVVVVNPPVPDPPDVQAVQADQDPDDDPVVNVVSNVSNNGGPCPPDVVVVVVVVVVCVVVVHDDDDDDDDDDDD

Nearest PDB structures (foldseek):
  6a5g-assembly2_C  TM=4.171E-01  e=8.133E-01  Streptomyces seoulensis
  1xmz-assembly1_D-2  TM=2.079E-01  e=3.988E-01  Anemonia sulcata
  6a5h-assembly1_A  TM=4.992E-01  e=3.775E+00  Nocardia tenerifensis NBRC 101015
  8dek-assembly1_A  TM=2.914E-01  e=7.698E+00  Akkermansia muciniphila

Radius of gyration: 28.77 Å; Cα contacts (8 Å, |Δi|>4): 388; chains: 1; bounding box: 46×78×102 Å

pLDDT: mean 81.08, std 19.54, range [38.41, 98.69]